Protein AF-M6JK52-F1 (afdb_monomer_lite)

pLDDT: mean 89.67, std 11.42, range [42.53, 98.56]

Organism: NCBI:txid1049976

Sequence (278 aa):
MYGKTKELIYGPEAKPRSAYSDDRSAAQGTRIANETSAYLDYKEGKISKADYDKQMSAEKKAYYEATQGDRNKIPMGSGYTDISQDNLGKLTHLEGIKGVTGRIVEKDGNVYFRTKADGMGSKSIPMEPTKITEKPFTKIDPHDQSKFPGAVDLHAPYGSPLTVMNADGNKFTVRSISSMSEGGNSLRLEYNLNGKTQKVDLRHTQNQFPSYVIDQLKAGKTPTFDTGTVVGWTGVTGQHGIGNDGKVKYDPTDHTHAQFQNSNATQWKDWGLKGMGF

Structure (mmCIF, N/CA/C/O backbone):
data_AF-M6JK52-F1
#
_entry.id   AF-M6JK52-F1
#
loop_
_atom_site.group_PDB
_atom_site.id
_atom_site.type_symbol
_atom_site.label_atom_id
_atom_site.label_alt_id
_atom_site.label_comp_id
_atom_site.label_asym_id
_atom_site.label_entity_id
_atom_site.label_seq_id
_atom_site.pdbx_PDB_ins_code
_atom_site.Cartn_x
_atom_site.Cartn_y
_atom_site.Cartn_z
_atom_site.occupancy
_atom_site.B_iso_or_equiv
_atom_site.auth_seq_id
_atom_site.auth_comp_id
_atom_site.auth_asym_id
_atom_site.auth_atom_id
_atom_site.pdbx_PDB_model_num
ATOM 1 N N . MET A 1 1 ? 16.646 20.811 -32.219 1.00 42.53 1 MET A N 1
ATOM 2 C CA . MET A 1 1 ? 18.088 20.519 -32.407 1.00 42.53 1 MET A CA 1
ATOM 3 C C . MET A 1 1 ? 18.679 19.593 -31.338 1.00 42.53 1 MET A C 1
ATOM 5 O O . MET A 1 1 ? 19.574 18.850 -31.693 1.00 42.53 1 MET A O 1
ATOM 9 N N . TYR A 1 2 ? 18.162 19.540 -30.099 1.00 43.75 2 TYR A N 1
ATOM 10 C CA . TYR A 1 2 ? 18.689 18.677 -29.018 1.00 43.75 2 TYR A CA 1
ATOM 11 C C . TYR A 1 2 ? 18.558 17.146 -29.216 1.00 43.75 2 TYR A C 1
ATOM 13 O O . TYR A 1 2 ? 19.356 16.399 -28.660 1.00 43.75 2 TYR A O 1
ATOM 21 N N . GLY A 1 3 ? 17.577 16.659 -29.990 1.00 48.53 3 GLY A N 1
ATOM 22 C CA . GLY A 1 3 ? 17.384 15.213 -30.216 1.00 48.53 3 GLY A CA 1
ATOM 23 C C . GLY A 1 3 ? 18.408 14.590 -31.174 1.00 48.53 3 GLY A C 1
ATOM 24 O O . GLY A 1 3 ? 18.975 13.544 -30.877 1.00 48.53 3 GLY A O 1
ATOM 25 N N . LYS A 1 4 ? 18.722 15.283 -32.278 1.00 47.34 4 LYS A N 1
ATOM 26 C CA . LYS A 1 4 ? 19.650 14.787 -33.311 1.00 47.34 4 LYS A CA 1
ATOM 27 C C . LYS A 1 4 ? 21.094 14.670 -32.806 1.00 47.34 4 LYS A C 1
ATOM 29 O O . LYS A 1 4 ? 21.794 13.738 -33.178 1.00 47.34 4 LYS A O 1
ATOM 34 N N . THR A 1 5 ? 21.542 15.576 -31.934 1.00 49.31 5 THR A N 1
ATOM 35 C CA . THR A 1 5 ? 22.893 15.533 -31.344 1.00 49.31 5 THR A CA 1
ATOM 36 C C . THR A 1 5 ? 23.066 14.421 -30.306 1.00 49.31 5 THR A C 1
ATOM 38 O O . THR A 1 5 ? 24.174 13.922 -30.156 1.00 49.31 5 THR A O 1
ATOM 41 N N . LYS A 1 6 ? 22.000 13.985 -29.616 1.00 51.88 6 LYS A N 1
ATOM 42 C CA . LYS A 1 6 ? 22.056 12.829 -28.700 1.0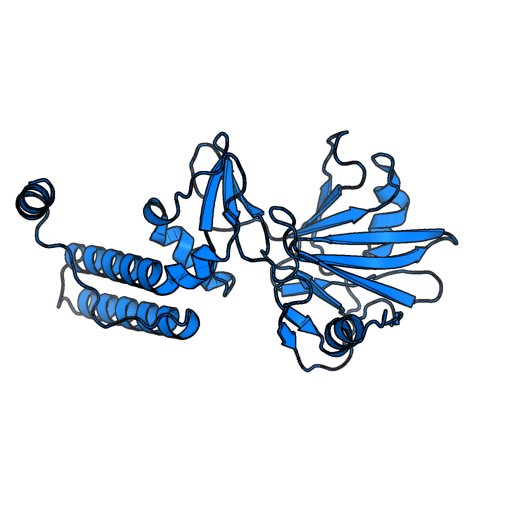0 51.88 6 LYS A CA 1
ATOM 43 C C . LYS A 1 6 ? 22.170 11.503 -29.456 1.00 51.88 6 LYS A C 1
ATOM 45 O O . LYS A 1 6 ? 22.992 10.674 -29.076 1.00 51.88 6 LYS A O 1
ATOM 50 N N . GLU A 1 7 ? 21.408 11.329 -30.537 1.00 52.25 7 GLU A N 1
ATOM 51 C CA . GLU A 1 7 ? 21.472 10.120 -31.378 1.00 52.25 7 GLU A CA 1
ATOM 52 C C . GLU A 1 7 ? 22.843 9.938 -32.043 1.00 52.25 7 GLU A C 1
ATOM 54 O O . GLU A 1 7 ? 23.334 8.817 -32.147 1.00 52.25 7 GLU A O 1
ATOM 59 N N . LEU A 1 8 ? 23.497 11.040 -32.423 1.00 49.69 8 LEU A N 1
ATOM 60 C CA . LEU A 1 8 ? 24.850 11.040 -32.991 1.00 49.69 8 LEU A CA 1
ATOM 61 C C . LEU A 1 8 ? 25.943 10.600 -32.000 1.00 49.69 8 LEU A C 1
ATOM 63 O O . LEU A 1 8 ? 26.979 10.110 -32.435 1.00 49.69 8 LEU A O 1
ATOM 67 N N . ILE A 1 9 ? 25.729 10.771 -30.689 1.00 53.94 9 ILE A N 1
ATOM 68 C CA . ILE A 1 9 ? 26.736 10.489 -29.648 1.00 53.94 9 ILE A CA 1
ATOM 69 C C . ILE A 1 9 ? 26.461 9.152 -28.935 1.00 53.94 9 ILE A C 1
ATOM 71 O O . ILE A 1 9 ? 27.400 8.458 -28.556 1.00 53.94 9 ILE A O 1
ATOM 75 N N . TYR A 1 10 ? 25.192 8.761 -28.769 1.00 57.12 10 TYR A N 1
ATOM 76 C CA . TYR A 1 10 ? 24.790 7.595 -27.962 1.00 57.12 10 TYR A CA 1
ATOM 77 C C . TYR A 1 10 ? 24.092 6.476 -28.768 1.00 57.12 10 TYR A C 1
ATOM 79 O O . TYR A 1 10 ? 23.773 5.409 -28.220 1.00 57.12 10 TYR A O 1
ATOM 87 N N . GLY A 1 11 ? 23.898 6.687 -30.074 1.00 61.69 11 GLY A N 1
ATOM 88 C CA . GLY A 1 11 ? 23.105 5.825 -30.951 1.00 61.69 11 GLY A CA 1
ATOM 89 C C . GLY A 1 11 ? 21.593 6.055 -30.799 1.00 61.69 11 GLY A C 1
ATOM 90 O O . GLY A 1 11 ? 21.170 6.834 -29.939 1.00 61.69 11 GLY A O 1
ATOM 91 N N . PRO A 1 12 ? 20.763 5.391 -31.623 1.00 69.69 12 PRO A N 1
ATOM 92 C CA . PRO A 1 12 ? 19.309 5.503 -31.532 1.00 69.69 12 PRO A CA 1
ATOM 93 C C . PRO A 1 12 ? 18.798 4.996 -30.175 1.00 69.69 12 PRO A C 1
ATOM 95 O O . PRO A 1 12 ? 19.309 4.014 -29.628 1.00 69.69 12 PRO A O 1
ATOM 98 N N . GLU A 1 13 ? 17.780 5.670 -29.634 1.00 76.06 13 GLU A N 1
ATOM 99 C CA . GLU A 1 13 ? 17.085 5.222 -28.424 1.00 76.06 13 GLU A CA 1
ATOM 100 C C . GLU A 1 13 ? 16.362 3.898 -28.724 1.00 76.06 13 GLU A C 1
ATOM 102 O O . GLU A 1 13 ? 15.663 3.773 -29.735 1.00 76.06 13 GLU A O 1
ATOM 107 N N . ALA A 1 14 ? 16.555 2.887 -27.871 1.00 84.56 14 ALA A N 1
ATOM 108 C CA . ALA A 1 14 ? 15.853 1.618 -28.024 1.00 84.56 14 ALA A CA 1
ATOM 109 C C . ALA A 1 14 ? 14.341 1.840 -27.867 1.00 84.56 14 ALA A C 1
ATOM 111 O O . ALA A 1 14 ? 13.896 2.589 -26.997 1.00 84.56 14 ALA A O 1
ATOM 112 N N . LYS A 1 15 ? 13.549 1.183 -28.714 1.00 90.00 15 LYS A N 1
ATOM 113 C CA . LYS A 1 15 ? 12.085 1.187 -28.619 1.00 90.00 15 LYS A CA 1
ATOM 114 C C . LYS A 1 15 ? 11.613 -0.007 -27.784 1.00 90.00 15 LYS A C 1
ATOM 116 O O . LYS A 1 15 ? 12.298 -1.034 -27.778 1.00 90.00 15 LYS A O 1
ATOM 121 N N . PRO A 1 16 ? 10.455 0.088 -27.106 1.00 91.19 16 PRO A N 1
ATOM 122 C CA . PRO A 1 16 ? 9.865 -1.075 -26.458 1.00 91.19 16 PRO A CA 1
ATOM 123 C C . PRO A 1 16 ? 9.566 -2.174 -27.487 1.00 91.19 16 PRO A C 1
ATOM 125 O O . PRO A 1 16 ? 9.207 -1.881 -28.631 1.00 91.19 16 PRO A O 1
ATOM 128 N N . ARG A 1 17 ? 9.699 -3.440 -27.080 1.00 91.38 17 ARG A N 1
ATOM 129 C CA . ARG A 1 17 ? 9.452 -4.611 -27.943 1.00 91.38 17 ARG A CA 1
ATOM 130 C C . ARG A 1 17 ? 7.985 -4.758 -28.348 1.00 91.38 17 ARG A C 1
ATOM 132 O O . ARG A 1 17 ? 7.695 -5.393 -29.358 1.00 91.38 17 ARG A O 1
ATOM 139 N N . SER A 1 18 ? 7.068 -4.170 -27.585 1.00 92.19 18 SER A N 1
ATOM 140 C CA . SER A 1 18 ? 5.629 -4.212 -27.842 1.00 92.19 18 SER A CA 1
ATOM 141 C C . SER A 1 18 ? 4.927 -2.940 -27.365 1.00 92.19 18 SER A C 1
ATOM 143 O O . SER A 1 18 ? 5.482 -2.142 -26.609 1.00 92.19 18 SER A O 1
ATOM 145 N N . ALA A 1 19 ? 3.673 -2.769 -27.784 1.00 92.25 19 ALA A N 1
ATOM 146 C CA . ALA A 1 19 ? 2.795 -1.752 -27.217 1.00 92.25 19 ALA A CA 1
ATOM 147 C C . ALA A 1 19 ? 2.432 -2.085 -25.760 1.00 92.25 19 ALA A C 1
ATOM 149 O O . ALA A 1 19 ? 2.396 -3.254 -25.365 1.00 92.25 19 ALA A O 1
ATOM 150 N N . TYR A 1 20 ? 2.137 -1.045 -24.983 1.00 94.88 20 TYR A N 1
ATOM 151 C CA . TYR A 1 20 ? 1.714 -1.141 -23.590 1.00 94.88 20 TYR A CA 1
ATOM 152 C C . TYR A 1 20 ? 0.251 -0.719 -23.453 1.00 94.88 20 TYR A C 1
ATOM 154 O O . TYR A 1 20 ? -0.178 0.246 -24.084 1.00 94.88 20 TYR A O 1
ATOM 162 N N . SER A 1 21 ? -0.500 -1.447 -22.626 1.00 92.50 21 SER A N 1
ATOM 163 C CA . SER A 1 21 ? -1.839 -1.044 -22.189 1.00 92.50 21 SER A CA 1
ATOM 164 C C . SER A 1 21 ? -1.739 0.052 -21.126 1.00 92.50 21 SER A C 1
ATOM 166 O O . SER A 1 21 ? -0.730 0.161 -20.433 1.00 92.50 21 SER A O 1
ATOM 168 N N . ASP A 1 22 ? -2.789 0.853 -20.996 1.00 87.00 22 ASP A N 1
ATOM 169 C CA . ASP A 1 22 ? -2.995 1.792 -19.896 1.00 87.00 22 ASP A CA 1
ATOM 170 C C . ASP A 1 22 ? -3.462 1.110 -18.593 1.00 87.00 22 ASP A C 1
ATOM 172 O O . ASP A 1 22 ? -3.343 1.702 -17.520 1.00 87.00 22 ASP A O 1
ATOM 176 N N . ASP A 1 23 ? -3.924 -0.146 -18.648 1.00 90.62 23 ASP A N 1
ATOM 177 C CA . ASP A 1 23 ? -4.143 -0.975 -17.461 1.00 90.62 23 ASP A CA 1
ATOM 178 C C . ASP A 1 23 ? -2.803 -1.389 -16.844 1.00 90.62 23 ASP A C 1
ATOM 180 O O . ASP A 1 23 ? -1.961 -2.024 -17.489 1.00 90.62 23 ASP A O 1
ATOM 184 N N . ARG A 1 24 ? -2.596 -1.066 -15.562 1.00 89.44 24 ARG A N 1
ATOM 185 C CA . ARG A 1 24 ? -1.303 -1.298 -14.908 1.00 89.44 24 ARG A CA 1
ATOM 186 C C . ARG A 1 24 ? -0.926 -2.774 -14.828 1.00 89.44 24 ARG A C 1
ATOM 188 O O . ARG A 1 24 ? 0.252 -3.092 -14.985 1.00 89.44 24 ARG A O 1
ATOM 195 N N . SER A 1 25 ? -1.874 -3.667 -14.552 1.00 89.88 25 SER A N 1
ATOM 196 C CA . SER A 1 25 ? -1.583 -5.098 -14.426 1.00 89.88 25 SER A CA 1
ATOM 197 C C . SER A 1 25 ? -1.160 -5.687 -15.771 1.00 89.88 25 SER A C 1
ATOM 199 O O . SER A 1 25 ? -0.148 -6.389 -15.836 1.00 89.88 25 SER A O 1
ATOM 201 N N . ALA A 1 26 ? -1.862 -5.338 -16.850 1.00 93.06 26 ALA A N 1
ATOM 202 C CA . ALA A 1 26 ? -1.489 -5.713 -18.208 1.00 93.06 26 ALA A CA 1
ATOM 203 C C . ALA A 1 26 ? -0.135 -5.107 -18.613 1.00 93.06 26 ALA A C 1
ATOM 205 O O . ALA A 1 26 ? 0.752 -5.829 -19.065 1.00 93.06 26 ALA A O 1
ATOM 206 N N . ALA A 1 27 ? 0.070 -3.807 -18.379 1.00 93.44 27 ALA A N 1
ATOM 207 C CA . ALA A 1 27 ? 1.327 -3.114 -18.663 1.00 93.44 27 ALA A CA 1
ATOM 208 C C . ALA A 1 27 ? 2.521 -3.738 -17.924 1.00 93.44 27 ALA A C 1
ATOM 210 O O . ALA A 1 27 ? 3.603 -3.894 -18.493 1.00 93.44 27 ALA A O 1
ATOM 211 N N . GLN A 1 28 ? 2.333 -4.116 -16.658 1.00 93.25 28 GLN A N 1
ATOM 212 C CA . GLN A 1 28 ? 3.352 -4.785 -15.854 1.00 93.25 28 GLN A CA 1
ATOM 213 C C . GLN A 1 28 ? 3.679 -6.176 -16.412 1.00 93.25 28 GLN A C 1
ATOM 215 O O . GLN A 1 28 ? 4.857 -6.524 -16.505 1.00 93.25 28 GLN A O 1
ATOM 220 N N . GLY A 1 29 ? 2.662 -6.947 -16.810 1.00 93.62 29 GLY A N 1
ATOM 221 C CA . GLY A 1 29 ? 2.846 -8.241 -17.469 1.00 93.62 29 GLY A CA 1
ATOM 222 C C . GLY A 1 29 ? 3.657 -8.117 -18.760 1.00 93.62 29 GLY A C 1
ATOM 223 O O . GLY A 1 29 ? 4.649 -8.827 -18.932 1.00 93.62 29 GLY A O 1
ATOM 224 N N . THR A 1 30 ? 3.304 -7.152 -19.613 1.00 96.12 30 THR A N 1
ATOM 225 C CA . THR A 1 30 ? 4.046 -6.831 -20.841 1.00 96.12 30 THR A CA 1
ATOM 226 C C . THR A 1 30 ? 5.502 -6.475 -20.550 1.00 96.12 30 THR A C 1
ATOM 228 O O . THR A 1 30 ? 6.401 -7.030 -21.183 1.00 96.12 30 THR A O 1
ATOM 231 N N . ARG A 1 31 ? 5.758 -5.612 -19.554 1.00 96.00 31 ARG A N 1
ATOM 232 C CA . ARG A 1 31 ? 7.124 -5.242 -19.157 1.00 96.00 31 ARG A CA 1
ATOM 233 C C . ARG A 1 31 ? 7.948 -6.470 -18.805 1.00 96.00 31 ARG A C 1
ATOM 235 O O . ARG A 1 31 ? 9.021 -6.667 -19.360 1.00 96.00 31 ARG A O 1
ATOM 242 N N . ILE A 1 32 ? 7.434 -7.302 -17.902 1.00 94.62 32 ILE A N 1
ATOM 243 C CA . ILE A 1 32 ? 8.146 -8.486 -17.411 1.00 94.62 32 ILE A CA 1
ATOM 244 C C . ILE A 1 32 ? 8.430 -9.460 -18.561 1.00 94.62 32 ILE A C 1
ATOM 246 O O . ILE A 1 32 ? 9.540 -9.985 -18.649 1.00 94.62 32 ILE A O 1
ATOM 250 N N . ALA A 1 33 ? 7.472 -9.671 -19.468 1.00 96.38 33 ALA A N 1
ATOM 251 C CA . ALA A 1 33 ? 7.664 -10.524 -20.639 1.00 96.38 33 ALA A CA 1
ATOM 252 C C . ALA A 1 33 ? 8.763 -9.985 -21.573 1.00 96.38 33 ALA A C 1
ATOM 254 O O . ALA A 1 33 ? 9.641 -10.742 -22.001 1.00 96.38 33 ALA A O 1
ATOM 255 N N . ASN A 1 34 ? 8.765 -8.677 -21.844 1.00 96.94 34 ASN A N 1
ATOM 256 C CA . ASN A 1 34 ? 9.762 -8.041 -22.705 1.00 96.94 34 ASN A CA 1
ATOM 257 C C . ASN A 1 34 ? 11.160 -8.035 -22.073 1.00 96.94 34 ASN A C 1
ATOM 259 O O . ASN A 1 34 ? 12.132 -8.380 -22.746 1.00 96.94 34 ASN A O 1
ATOM 263 N N . GLU A 1 35 ? 11.263 -7.700 -20.783 1.00 95.38 35 GLU A N 1
ATOM 264 C CA . GLU A 1 35 ? 12.512 -7.732 -20.010 1.00 95.38 35 GLU A CA 1
ATOM 265 C C . GLU A 1 35 ? 13.090 -9.158 -19.954 1.00 95.38 35 GLU A C 1
ATOM 267 O O . GLU A 1 35 ? 14.284 -9.360 -20.181 1.00 95.38 35 GLU A O 1
ATOM 272 N N . THR A 1 36 ? 12.236 -10.166 -19.740 1.00 96.44 36 THR A N 1
ATOM 273 C CA . THR A 1 36 ? 12.632 -11.585 -19.744 1.00 96.44 36 THR A CA 1
ATOM 274 C C . THR A 1 36 ? 13.132 -12.020 -21.118 1.00 96.44 36 THR A C 1
ATOM 276 O O . THR A 1 36 ? 14.180 -12.651 -21.228 1.00 96.44 36 THR A O 1
ATOM 279 N N . SER A 1 37 ? 12.427 -11.641 -22.184 1.00 96.81 37 SER A N 1
ATOM 280 C CA . SER A 1 37 ? 12.831 -11.970 -23.554 1.00 96.81 37 SER A CA 1
ATOM 281 C C . SER A 1 37 ? 14.168 -11.321 -23.921 1.00 96.81 37 SER A C 1
ATOM 283 O O . SER A 1 37 ? 15.032 -11.966 -24.508 1.00 96.81 37 SER A O 1
ATOM 285 N N . ALA A 1 38 ? 14.380 -10.062 -23.524 1.00 96.44 38 ALA A N 1
ATOM 286 C CA . ALA A 1 38 ? 15.652 -9.375 -23.725 1.00 96.44 38 ALA A CA 1
ATOM 287 C C . ALA A 1 38 ? 16.795 -10.043 -22.951 1.00 96.44 38 ALA A C 1
ATOM 289 O O . ALA A 1 38 ? 17.907 -10.156 -23.465 1.00 96.44 38 ALA A O 1
ATOM 290 N N . TYR A 1 39 ? 16.525 -10.514 -21.732 1.00 97.06 39 TYR A N 1
ATOM 291 C CA . TYR A 1 39 ? 17.502 -11.260 -20.947 1.00 97.06 39 TYR A CA 1
ATOM 292 C C . TYR A 1 39 ? 17.902 -12.573 -21.626 1.00 97.06 39 TYR A C 1
ATOM 294 O O . TYR A 1 39 ? 19.092 -12.880 -21.689 1.00 97.06 39 TYR A O 1
ATOM 302 N N . LEU A 1 40 ? 16.934 -13.325 -22.162 1.00 97.69 40 LEU A N 1
ATOM 303 C CA . LEU A 1 40 ? 17.204 -14.558 -22.906 1.00 97.69 40 LEU A CA 1
ATOM 304 C C . LEU A 1 40 ? 18.049 -14.282 -24.154 1.00 97.69 40 LEU A C 1
ATOM 306 O O . LEU A 1 40 ? 19.072 -14.933 -24.343 1.00 97.69 40 LEU A O 1
ATOM 310 N N . ASP A 1 41 ? 17.707 -13.256 -24.938 1.00 97.31 41 ASP A N 1
ATOM 311 C CA . ASP A 1 41 ? 18.495 -12.880 -26.117 1.00 97.31 41 ASP A CA 1
ATOM 312 C C . ASP A 1 41 ? 19.936 -12.489 -25.755 1.00 97.31 41 ASP A C 1
ATOM 314 O O . ASP A 1 41 ? 20.878 -12.842 -26.466 1.00 97.31 41 ASP A O 1
ATOM 318 N N . TYR A 1 42 ? 20.133 -11.791 -24.633 1.00 97.25 42 TYR A N 1
ATOM 319 C CA . TYR A 1 42 ? 21.470 -11.480 -24.128 1.00 97.25 42 TYR A CA 1
ATOM 320 C C . TYR A 1 42 ? 22.230 -12.745 -23.715 1.00 97.25 42 TYR A C 1
ATOM 322 O O . TYR A 1 42 ? 23.403 -12.905 -24.054 1.00 97.25 42 TYR A O 1
ATOM 330 N N . LYS A 1 43 ? 21.572 -13.663 -22.999 1.00 97.75 43 LYS A N 1
ATOM 331 C CA . LYS A 1 43 ? 22.178 -14.925 -22.553 1.00 97.75 43 LYS A CA 1
ATOM 332 C C . LYS A 1 43 ? 22.557 -15.849 -23.701 1.00 97.75 43 LYS A C 1
ATOM 334 O O . LYS A 1 43 ? 23.572 -16.530 -23.605 1.00 97.75 43 LYS A O 1
ATOM 339 N N . GLU A 1 44 ? 21.784 -15.832 -24.776 1.00 97.50 44 GLU A N 1
ATOM 340 C CA . GLU A 1 44 ? 22.047 -16.590 -25.999 1.00 97.50 44 GLU A CA 1
ATOM 341 C C . GLU A 1 44 ? 23.041 -15.883 -26.938 1.00 97.50 44 GLU A C 1
ATOM 343 O O . GLU A 1 44 ? 23.348 -16.397 -28.010 1.00 97.50 44 GLU A O 1
ATOM 348 N N . GLY A 1 45 ? 23.555 -14.708 -26.555 1.00 96.56 45 GLY A N 1
ATOM 349 C CA . GLY A 1 45 ? 24.526 -13.947 -27.344 1.00 96.56 45 GLY A CA 1
ATOM 350 C C . GLY A 1 45 ? 23.940 -13.262 -28.583 1.00 96.56 45 GLY A C 1
ATOM 351 O O . GLY A 1 45 ? 24.698 -12.787 -29.425 1.00 96.56 45 GLY A O 1
ATOM 352 N N . LYS A 1 46 ? 22.608 -13.186 -28.704 1.00 97.25 46 LYS A N 1
ATOM 353 C CA . LYS A 1 46 ? 21.913 -12.519 -29.819 1.00 97.25 46 LYS A CA 1
ATOM 354 C C . LYS A 1 46 ? 22.016 -10.997 -29.750 1.00 97.25 46 LYS A C 1
ATOM 356 O O . LYS A 1 46 ? 21.954 -10.334 -30.781 1.00 97.25 46 LYS A O 1
ATOM 361 N N . ILE A 1 47 ? 22.148 -10.446 -28.543 1.00 95.19 47 ILE A N 1
ATOM 362 C CA . ILE A 1 47 ? 22.351 -9.012 -28.305 1.00 95.19 47 ILE A CA 1
ATOM 363 C C . ILE A 1 47 ? 23.513 -8.784 -27.340 1.00 95.19 47 ILE A C 1
ATOM 365 O O . ILE A 1 47 ? 23.818 -9.630 -26.495 1.00 95.19 47 ILE A O 1
ATOM 369 N N . SER A 1 48 ? 24.151 -7.617 -27.437 1.00 95.75 48 SER A N 1
ATOM 370 C CA . SER A 1 48 ? 25.203 -7.237 -26.496 1.00 95.75 48 SER A CA 1
ATOM 371 C C . SER A 1 48 ? 24.625 -6.886 -25.118 1.00 95.75 48 SER A C 1
ATOM 373 O O . SER A 1 48 ? 23.437 -6.594 -24.964 1.00 95.75 48 SER A O 1
ATOM 375 N N . LYS A 1 49 ? 25.486 -6.841 -24.093 1.00 94.62 49 LYS A N 1
ATOM 376 C CA . LYS A 1 49 ? 25.098 -6.345 -22.763 1.00 94.62 49 LYS A CA 1
ATOM 377 C C . LYS A 1 49 ? 24.593 -4.895 -22.818 1.00 94.62 49 LYS A C 1
ATOM 379 O O . LYS A 1 49 ? 23.622 -4.563 -22.146 1.00 94.62 49 LYS A O 1
ATOM 384 N N . ALA A 1 50 ? 25.224 -4.056 -23.639 1.00 93.81 50 ALA A N 1
ATOM 385 C CA . ALA A 1 50 ? 24.826 -2.662 -23.806 1.00 93.81 50 ALA A CA 1
ATOM 386 C C . ALA A 1 50 ? 23.429 -2.543 -24.436 1.00 93.81 50 ALA A C 1
ATOM 388 O O . ALA A 1 50 ? 22.621 -1.732 -23.988 1.00 93.81 50 ALA A O 1
ATOM 389 N N . ASP A 1 51 ? 23.122 -3.379 -25.429 1.00 94.06 51 ASP A N 1
ATOM 390 C CA . ASP A 1 51 ? 21.803 -3.399 -26.071 1.00 94.06 51 ASP A CA 1
ATOM 391 C C . ASP A 1 51 ? 20.725 -3.926 -25.126 1.00 94.06 51 ASP A C 1
ATOM 393 O O . ASP A 1 51 ? 19.629 -3.370 -25.070 1.00 94.06 51 ASP A O 1
ATOM 397 N N . TYR A 1 52 ? 21.048 -4.938 -24.318 1.00 95.31 52 TYR A N 1
ATOM 398 C CA . TYR A 1 52 ? 20.171 -5.395 -23.244 1.00 95.31 52 TYR A CA 1
ATOM 399 C C . TYR A 1 52 ? 19.850 -4.267 -22.254 1.00 95.31 52 TYR A C 1
ATOM 401 O O . TYR A 1 52 ? 18.682 -4.019 -21.968 1.00 95.31 52 TYR A O 1
ATOM 409 N N . ASP A 1 53 ? 20.854 -3.531 -21.770 1.00 93.88 53 ASP A N 1
ATOM 410 C CA . ASP A 1 53 ? 20.640 -2.440 -20.808 1.00 93.88 53 ASP A CA 1
ATOM 411 C C . ASP A 1 53 ? 19.827 -1.277 -21.409 1.00 93.88 53 ASP A C 1
ATOM 413 O O . ASP A 1 53 ? 18.966 -0.694 -20.733 1.00 93.88 53 ASP A O 1
ATOM 417 N N . LYS A 1 54 ? 20.030 -0.980 -22.700 1.00 94.06 54 LYS A N 1
ATOM 418 C CA . LYS A 1 54 ? 19.181 -0.048 -23.459 1.00 94.06 54 LYS A CA 1
ATOM 419 C C . LYS A 1 54 ? 17.740 -0.551 -23.545 1.00 94.06 54 LYS A C 1
ATOM 421 O O . LYS A 1 54 ? 16.822 0.229 -23.288 1.00 94.06 54 LYS A O 1
ATOM 426 N N . GLN A 1 55 ? 17.534 -1.838 -23.834 1.00 95.38 55 GLN A N 1
ATOM 427 C CA . GLN A 1 55 ? 16.198 -2.431 -23.904 1.00 95.38 55 GLN A CA 1
ATOM 428 C C . GLN A 1 55 ? 15.481 -2.354 -22.555 1.00 95.38 55 GLN A C 1
ATOM 430 O O . GLN A 1 55 ? 14.359 -1.866 -22.490 1.00 95.38 55 GLN A O 1
ATOM 435 N N . MET A 1 56 ? 16.146 -2.742 -21.463 1.00 94.44 56 MET A N 1
ATOM 436 C CA . MET A 1 56 ? 15.589 -2.653 -20.108 1.00 94.44 56 MET A CA 1
ATOM 437 C C . MET A 1 56 ? 15.146 -1.227 -19.757 1.00 94.44 56 MET A C 1
ATOM 439 O O . MET A 1 56 ? 14.114 -1.024 -19.119 1.00 94.44 56 MET A O 1
ATOM 443 N N . SER A 1 57 ? 15.925 -0.226 -20.171 1.00 93.19 57 SER A N 1
ATOM 444 C CA . SER A 1 57 ? 15.595 1.183 -19.938 1.00 93.19 57 SER A CA 1
ATOM 445 C C . SER A 1 57 ? 14.372 1.621 -20.751 1.00 93.19 57 SER A C 1
ATOM 447 O O . SER A 1 57 ? 13.490 2.294 -20.214 1.00 93.19 57 SER A O 1
ATOM 449 N N . ALA A 1 58 ? 14.284 1.191 -22.013 1.00 95.06 58 ALA A N 1
ATOM 450 C CA . ALA A 1 58 ? 13.147 1.467 -22.886 1.00 95.06 58 ALA A CA 1
ATOM 451 C C . ALA A 1 58 ? 11.841 0.845 -22.366 1.00 95.06 58 ALA A C 1
ATOM 453 O O . ALA A 1 58 ? 10.821 1.530 -22.321 1.00 95.06 58 ALA A O 1
ATOM 454 N N . GLU A 1 59 ? 11.871 -0.412 -21.907 1.00 96.38 59 GLU A N 1
ATOM 455 C CA . GLU A 1 59 ? 10.682 -1.085 -21.358 1.00 96.38 59 GLU A CA 1
ATOM 456 C C . GLU A 1 59 ? 10.162 -0.390 -20.093 1.00 96.38 59 GLU A C 1
ATOM 458 O O . GLU A 1 59 ? 8.964 -0.147 -19.951 1.00 96.38 59 GLU A O 1
ATOM 463 N N . LYS A 1 60 ? 11.059 0.004 -19.181 1.00 95.38 60 LYS A N 1
ATOM 464 C CA . LYS A 1 60 ? 10.672 0.721 -17.954 1.00 95.38 60 LYS A CA 1
ATOM 465 C C . LYS A 1 60 ? 10.078 2.092 -18.250 1.00 95.38 60 LYS A C 1
ATOM 467 O O . LYS A 1 60 ? 9.105 2.478 -17.603 1.00 95.38 60 LYS A O 1
ATOM 472 N N . LYS A 1 61 ? 10.651 2.816 -19.215 1.00 95.56 61 LYS A N 1
ATOM 473 C CA . LYS A 1 61 ? 10.138 4.114 -19.665 1.00 95.56 61 LYS A CA 1
ATOM 474 C C . LYS A 1 61 ? 8.753 3.967 -20.296 1.00 95.56 61 LYS A C 1
ATOM 476 O O . LYS A 1 61 ? 7.837 4.663 -19.872 1.00 95.56 61 LYS A O 1
ATOM 481 N N . ALA A 1 62 ? 8.573 3.011 -21.206 1.00 95.56 62 ALA A N 1
ATOM 482 C CA . ALA A 1 62 ? 7.285 2.749 -21.847 1.00 95.56 62 ALA A CA 1
ATOM 483 C C . ALA A 1 62 ? 6.200 2.348 -20.832 1.00 95.56 62 ALA A C 1
ATOM 485 O O . ALA A 1 62 ? 5.097 2.888 -20.859 1.00 95.56 62 ALA A O 1
ATOM 486 N N . TYR A 1 63 ? 6.527 1.473 -19.875 1.00 96.06 63 TYR A N 1
ATOM 487 C CA . TYR A 1 63 ? 5.633 1.135 -18.765 1.00 96.06 63 TYR A CA 1
ATOM 488 C C . TYR A 1 63 ? 5.259 2.369 -17.923 1.00 96.06 63 TYR A C 1
ATOM 490 O O . TYR A 1 63 ? 4.089 2.561 -17.581 1.00 96.06 63 TYR A O 1
ATOM 498 N N . TYR A 1 64 ? 6.232 3.222 -17.584 1.00 95.12 64 TYR A N 1
ATOM 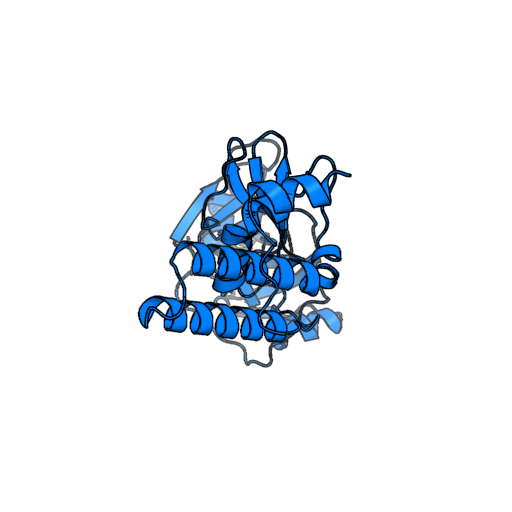499 C CA . TYR A 1 64 ? 5.989 4.451 -16.825 1.00 95.12 64 TYR A CA 1
ATOM 500 C C . TYR A 1 64 ? 5.075 5.422 -17.571 1.00 95.12 64 TYR A C 1
ATOM 502 O O . TYR A 1 64 ? 4.164 5.974 -16.957 1.00 95.12 64 TYR A O 1
ATOM 510 N N . GLU A 1 65 ? 5.297 5.610 -18.871 1.00 94.75 65 GLU A N 1
ATOM 511 C CA . GLU A 1 65 ? 4.487 6.466 -19.741 1.00 94.75 65 GLU A CA 1
ATOM 512 C C . GLU A 1 65 ? 3.054 5.930 -19.881 1.00 94.75 65 GLU A C 1
ATOM 514 O O . GLU A 1 65 ? 2.095 6.677 -19.687 1.00 94.75 65 GLU A O 1
ATOM 519 N N . ALA A 1 66 ? 2.891 4.625 -20.111 1.00 94.25 66 ALA A N 1
ATOM 520 C CA . ALA A 1 66 ? 1.579 3.990 -20.244 1.00 94.25 66 ALA A CA 1
ATOM 521 C C . ALA A 1 66 ? 0.735 4.083 -18.959 1.00 94.25 66 ALA A C 1
ATOM 523 O O . ALA A 1 66 ? -0.481 4.244 -19.010 1.00 94.25 66 ALA A O 1
ATOM 524 N N . THR A 1 67 ? 1.382 4.058 -17.792 1.00 93.25 67 THR A N 1
ATOM 525 C CA . THR A 1 67 ? 0.715 4.104 -16.478 1.00 93.25 67 THR A CA 1
ATOM 526 C C . THR A 1 67 ? 0.549 5.522 -15.909 1.00 93.25 67 THR A C 1
ATOM 528 O O . THR A 1 67 ? 0.129 5.685 -14.758 1.00 93.25 67 THR A O 1
ATOM 531 N N . GLN A 1 68 ? 0.831 6.577 -16.689 1.00 92.06 68 GLN A N 1
ATOM 532 C CA . GLN A 1 68 ? 0.710 7.969 -16.223 1.00 92.06 68 GLN A CA 1
ATOM 533 C C . GLN A 1 68 ? -0.705 8.346 -15.782 1.00 92.06 68 GLN A C 1
ATOM 535 O O . GLN A 1 68 ? -0.866 9.100 -14.821 1.00 92.06 68 GLN A O 1
ATOM 540 N N . GLY A 1 69 ? -1.738 7.803 -16.433 1.00 90.81 69 GLY A N 1
ATOM 541 C CA . GLY A 1 69 ? -3.132 8.071 -16.068 1.00 90.81 69 GLY A CA 1
ATOM 542 C C . GLY A 1 69 ? -3.441 7.713 -14.611 1.00 90.81 69 GLY A C 1
ATOM 543 O O . GLY A 1 69 ? -4.071 8.492 -13.895 1.00 90.81 69 GLY A O 1
ATOM 544 N N . ASP A 1 70 ? -2.933 6.576 -14.132 1.00 90.44 70 ASP A N 1
ATOM 545 C CA . ASP A 1 70 ? -3.077 6.165 -12.734 1.00 90.44 70 ASP A CA 1
ATOM 546 C C . ASP A 1 70 ? -2.187 6.971 -11.793 1.00 90.44 70 ASP A C 1
ATOM 548 O O . ASP A 1 70 ? -2.615 7.339 -10.696 1.00 90.44 70 ASP A O 1
ATOM 552 N N . ARG A 1 71 ? -0.973 7.317 -12.229 1.00 92.38 71 ARG A N 1
ATOM 553 C CA . ARG A 1 71 ? -0.058 8.165 -11.450 1.00 92.38 71 ARG A CA 1
ATOM 554 C C . ARG A 1 71 ? -0.646 9.535 -11.196 1.00 92.38 71 ARG A C 1
ATOM 556 O O . ARG A 1 71 ? -0.479 10.076 -10.107 1.00 92.38 71 ARG A O 1
ATOM 563 N N . ASN A 1 72 ? -1.358 10.103 -12.162 1.00 90.56 72 ASN A N 1
ATOM 564 C CA . ASN A 1 72 ? -2.030 11.401 -12.054 1.00 90.56 72 ASN A CA 1
ATOM 565 C C . ASN A 1 72 ? -3.126 11.439 -10.987 1.00 90.56 72 ASN A C 1
ATOM 567 O O . ASN A 1 72 ? -3.477 12.517 -10.517 1.00 90.56 72 ASN A O 1
ATOM 571 N N . LYS A 1 73 ? -3.592 10.277 -10.520 1.00 91.00 73 LYS A N 1
ATOM 572 C CA . LYS A 1 73 ? -4.539 10.160 -9.403 1.00 91.00 73 LYS A CA 1
ATOM 573 C C . LYS A 1 73 ? -3.853 10.206 -8.028 1.00 91.00 73 LYS A C 1
ATOM 575 O O . LYS A 1 73 ? -4.545 10.207 -7.013 1.00 91.00 73 LYS A O 1
ATOM 580 N N . ILE A 1 74 ? -2.517 10.205 -7.971 1.00 93.75 74 ILE A N 1
ATOM 581 C CA . ILE A 1 74 ? -1.734 10.256 -6.729 1.00 93.75 74 ILE A CA 1
ATOM 582 C C . ILE A 1 74 ? -1.435 11.725 -6.394 1.00 93.75 74 ILE A C 1
ATOM 584 O O . ILE A 1 74 ? -0.761 12.393 -7.181 1.00 93.75 74 ILE A O 1
ATOM 588 N N . PRO A 1 75 ? -1.893 12.246 -5.242 1.00 87.12 75 PRO A N 1
ATOM 589 C CA . PRO A 1 75 ? -1.673 13.641 -4.884 1.00 87.12 75 PRO A CA 1
ATOM 590 C C . PRO A 1 75 ? -0.191 13.932 -4.585 1.00 87.12 75 PRO A C 1
ATOM 592 O O . PRO A 1 75 ? 0.442 13.286 -3.745 1.00 87.12 75 PRO A O 1
ATOM 595 N N . MET A 1 76 ? 0.353 14.962 -5.240 1.00 84.38 76 MET A N 1
ATOM 596 C CA . MET A 1 76 ? 1.724 15.445 -5.015 1.00 84.38 76 MET A CA 1
ATOM 597 C C . MET A 1 76 ? 1.859 16.281 -3.738 1.00 84.38 76 MET A C 1
ATOM 599 O O . MET A 1 76 ? 2.876 16.201 -3.061 1.00 84.38 76 MET A O 1
ATOM 603 N N . GLY A 1 77 ? 0.831 17.034 -3.344 1.00 81.06 77 GLY A N 1
ATOM 604 C CA . GLY A 1 77 ? 0.930 17.978 -2.224 1.00 81.06 77 GLY A CA 1
ATOM 605 C C . GLY A 1 77 ? 1.893 19.145 -2.499 1.00 81.06 77 GLY A C 1
ATOM 606 O O . GLY A 1 77 ? 2.583 19.185 -3.514 1.00 81.06 77 GLY A O 1
ATOM 607 N N . SER A 1 78 ? 1.922 20.127 -1.597 1.00 86.62 78 SER A N 1
ATOM 608 C CA . SER A 1 78 ? 2.746 21.331 -1.771 1.00 86.62 78 SER A CA 1
ATOM 609 C C . SER A 1 78 ? 4.215 21.097 -1.396 1.00 86.62 78 SER A C 1
ATOM 611 O O . SER A 1 78 ? 4.517 20.513 -0.347 1.00 86.62 78 SER A O 1
ATOM 613 N N . GLY A 1 79 ? 5.119 21.601 -2.240 1.00 90.31 79 GLY A N 1
ATOM 614 C CA . GLY A 1 79 ? 6.569 21.561 -2.027 1.00 90.31 79 GLY A CA 1
ATOM 615 C C . GLY A 1 79 ? 7.238 20.225 -2.355 1.00 90.31 79 GLY A C 1
ATOM 616 O O . GLY A 1 79 ? 8.375 20.025 -1.949 1.00 90.31 79 GLY A O 1
ATOM 617 N N . TYR A 1 80 ? 6.547 19.315 -3.048 1.00 92.75 80 TYR A N 1
ATOM 618 C CA . TYR A 1 80 ? 7.113 18.042 -3.499 1.00 92.75 80 TYR A CA 1
ATOM 619 C C . TYR A 1 80 ? 7.474 18.090 -4.985 1.00 92.75 80 TYR A C 1
ATOM 621 O O . TYR A 1 80 ? 6.679 18.550 -5.806 1.00 92.75 80 TYR A O 1
ATOM 629 N N . THR A 1 81 ? 8.632 17.532 -5.326 1.00 94.50 81 THR A N 1
ATOM 630 C CA . THR A 1 81 ? 9.098 17.337 -6.705 1.00 94.50 81 THR A CA 1
ATOM 631 C C . THR A 1 81 ? 8.936 15.873 -7.094 1.00 94.50 81 THR A C 1
ATOM 633 O O . THR A 1 81 ? 9.306 14.994 -6.322 1.00 94.50 81 THR A O 1
ATOM 636 N N . ASP A 1 82 ? 8.387 15.586 -8.275 1.00 93.81 82 ASP A N 1
ATOM 637 C CA . ASP A 1 82 ? 8.324 14.217 -8.799 1.00 93.81 82 ASP A CA 1
ATOM 638 C C . ASP A 1 82 ? 9.659 13.857 -9.463 1.00 93.81 82 ASP A C 1
ATOM 640 O O . ASP A 1 82 ? 10.039 14.464 -10.462 1.00 93.81 82 ASP A O 1
ATOM 644 N N . ILE A 1 83 ? 10.362 12.872 -8.905 1.00 94.50 83 ILE A N 1
ATOM 645 C CA . ILE A 1 83 ? 11.659 12.376 -9.395 1.00 94.50 83 ILE A CA 1
ATOM 646 C C . ILE A 1 83 ? 11.553 10.927 -9.902 1.00 94.50 83 ILE A C 1
ATOM 648 O O . ILE A 1 83 ? 12.550 10.207 -10.011 1.00 94.50 83 ILE A O 1
ATOM 652 N N . SER A 1 84 ? 10.331 10.467 -10.194 1.00 94.75 84 SER A N 1
ATOM 653 C CA . SER A 1 84 ? 10.043 9.093 -10.622 1.00 94.75 84 SER A CA 1
ATOM 654 C C . SER A 1 84 ? 10.768 8.715 -11.911 1.00 94.75 84 SER A C 1
ATOM 656 O O . SER A 1 84 ? 11.306 7.613 -12.013 1.00 94.75 84 SER A O 1
ATOM 658 N N . GLN A 1 85 ? 10.793 9.625 -12.888 1.00 93.12 85 GLN A N 1
ATOM 659 C CA . GLN A 1 85 ? 11.379 9.381 -14.207 1.00 93.12 85 GLN A CA 1
ATOM 660 C C . GLN A 1 85 ? 12.903 9.187 -14.149 1.00 93.12 85 GLN A C 1
ATOM 662 O O . GLN A 1 85 ? 13.448 8.383 -14.900 1.00 93.12 85 GLN A O 1
ATOM 667 N N . ASP A 1 86 ? 13.585 9.835 -13.208 1.00 92.81 86 ASP A N 1
ATOM 668 C CA . ASP A 1 86 ? 15.025 9.641 -12.997 1.00 92.81 86 ASP A CA 1
ATOM 669 C C . ASP A 1 86 ? 15.326 8.363 -12.193 1.00 92.81 86 ASP A C 1
ATOM 671 O O . ASP A 1 86 ? 16.467 7.912 -12.104 1.00 92.81 86 ASP A O 1
ATOM 675 N N . ASN A 1 87 ? 14.290 7.737 -11.623 1.00 93.75 87 ASN A N 1
ATOM 676 C CA . ASN A 1 87 ? 14.394 6.594 -10.719 1.00 93.75 87 ASN A CA 1
ATOM 677 C C . ASN A 1 87 ? 13.545 5.390 -11.165 1.00 93.75 87 ASN A C 1
ATOM 679 O O . ASN A 1 87 ? 13.150 4.568 -10.334 1.00 93.75 87 ASN A O 1
ATOM 683 N N . LEU A 1 88 ? 13.303 5.232 -12.472 1.00 94.31 88 LEU A N 1
ATOM 684 C CA . LEU A 1 88 ? 12.414 4.197 -13.026 1.00 94.31 88 LEU A CA 1
ATOM 685 C C . LEU A 1 88 ? 12.728 2.778 -12.546 1.00 94.31 88 LEU A C 1
ATOM 687 O O . LEU A 1 88 ? 11.814 2.010 -12.256 1.00 94.31 88 LEU A O 1
ATOM 691 N N . GLY A 1 89 ? 14.009 2.415 -12.434 1.00 91.50 89 GLY A N 1
ATOM 692 C CA . GLY A 1 89 ? 14.407 1.096 -11.935 1.00 91.50 89 GLY A CA 1
ATOM 693 C C . GLY A 1 89 ? 13.924 0.825 -10.508 1.00 91.50 89 GLY A C 1
ATOM 694 O O . GLY A 1 89 ? 13.446 -0.267 -10.221 1.00 91.50 89 GLY A O 1
ATOM 695 N N . LYS A 1 90 ? 13.987 1.831 -9.632 1.00 93.50 90 LYS A N 1
ATOM 696 C CA . LYS A 1 90 ? 13.532 1.718 -8.240 1.00 93.50 90 LYS A CA 1
ATOM 697 C C . LYS A 1 90 ? 12.020 1.827 -8.134 1.00 93.50 90 LYS A C 1
ATOM 699 O O . LYS A 1 90 ? 11.412 1.064 -7.395 1.00 93.50 90 LYS A O 1
ATOM 704 N N . LEU A 1 91 ? 11.408 2.718 -8.915 1.00 94.44 91 LEU A N 1
ATOM 705 C CA . LEU A 1 91 ? 9.954 2.823 -8.996 1.00 94.44 91 LEU A CA 1
ATOM 706 C C . LEU A 1 91 ? 9.345 1.476 -9.398 1.00 94.44 91 LEU A C 1
ATOM 708 O O . LEU A 1 91 ? 8.517 0.933 -8.681 1.00 94.44 91 LEU A O 1
ATOM 712 N N . THR A 1 92 ? 9.796 0.899 -10.511 1.00 92.88 92 THR A N 1
ATOM 713 C CA . THR A 1 92 ? 9.257 -0.370 -11.026 1.00 92.88 92 THR A CA 1
ATOM 714 C C . THR A 1 92 ? 9.492 -1.558 -10.093 1.00 92.88 92 THR A C 1
ATOM 716 O O . THR A 1 92 ? 8.657 -2.464 -10.063 1.00 92.88 92 THR A O 1
ATOM 719 N N . HIS A 1 93 ? 10.579 -1.542 -9.313 1.00 92.06 93 HIS A N 1
ATOM 720 C CA . HIS A 1 93 ? 10.817 -2.489 -8.219 1.00 92.06 93 HIS A CA 1
ATOM 721 C C . HIS A 1 93 ? 9.773 -2.338 -7.107 1.00 92.06 93 HIS A C 1
ATOM 723 O O . HIS A 1 93 ? 9.071 -3.300 -6.806 1.00 92.06 93 HIS A O 1
ATOM 729 N N . LEU A 1 94 ? 9.610 -1.126 -6.563 1.00 92.31 94 LEU A N 1
ATOM 730 C CA . LEU A 1 94 ? 8.643 -0.817 -5.501 1.00 92.31 94 LEU A CA 1
ATOM 731 C C . LEU A 1 94 ? 7.215 -1.214 -5.893 1.00 92.31 94 LEU A C 1
ATOM 733 O O . LEU A 1 94 ? 6.490 -1.841 -5.124 1.00 92.31 94 LEU A O 1
ATOM 737 N N . GLU A 1 95 ? 6.817 -0.899 -7.120 1.00 93.31 95 GLU A N 1
ATOM 738 C CA . GLU A 1 95 ? 5.505 -1.268 -7.653 1.00 93.31 95 GLU A CA 1
ATOM 739 C C . GLU A 1 95 ? 5.340 -2.768 -7.841 1.00 93.31 95 GLU A C 1
ATOM 741 O O . GLU A 1 95 ? 4.261 -3.305 -7.595 1.00 93.31 95 GLU A O 1
ATOM 746 N N . GLY A 1 96 ? 6.415 -3.443 -8.251 1.00 90.06 96 GLY A N 1
ATOM 747 C CA . GLY A 1 96 ? 6.451 -4.889 -8.403 1.00 90.06 96 GLY A CA 1
ATOM 748 C C . GLY A 1 96 ? 6.213 -5.605 -7.080 1.00 90.06 96 GLY A C 1
ATOM 749 O O . GLY A 1 96 ? 5.329 -6.453 -7.004 1.00 90.06 96 GLY A O 1
ATOM 750 N N . ILE A 1 97 ? 6.953 -5.229 -6.034 1.00 88.44 97 ILE A N 1
ATOM 751 C CA . ILE A 1 97 ? 6.871 -5.895 -4.726 1.00 88.44 97 ILE A CA 1
ATOM 752 C C . ILE A 1 97 ? 5.597 -5.541 -3.951 1.00 88.44 97 ILE A C 1
ATOM 754 O O . ILE A 1 97 ? 5.109 -6.359 -3.177 1.00 88.44 97 ILE A O 1
ATOM 758 N N . LYS A 1 98 ? 5.055 -4.326 -4.129 1.00 89.69 98 LYS A N 1
ATOM 759 C CA . LYS A 1 98 ? 3.848 -3.872 -3.416 1.00 89.69 98 LYS A CA 1
ATOM 760 C C . LYS A 1 98 ? 2.567 -4.107 -4.207 1.00 89.69 98 LYS A C 1
ATOM 762 O O . LYS A 1 98 ? 1.483 -3.983 -3.651 1.00 89.69 98 LYS A O 1
ATOM 767 N N . GLY A 1 99 ? 2.668 -4.392 -5.504 1.00 90.50 99 GLY A N 1
ATOM 768 C CA . GLY A 1 99 ? 1.509 -4.564 -6.371 1.00 90.50 99 GLY A CA 1
ATOM 769 C C . GLY A 1 99 ? 0.637 -3.310 -6.457 1.00 90.50 99 GLY A C 1
ATOM 770 O O . GLY A 1 99 ? -0.583 -3.437 -6.558 1.00 90.50 99 GLY A O 1
ATOM 771 N N . VAL A 1 100 ? 1.229 -2.110 -6.444 1.00 91.88 100 VAL A N 1
ATOM 772 C CA . VAL A 1 100 ? 0.540 -0.803 -6.522 1.00 91.88 100 VAL A CA 1
ATOM 773 C C . VAL A 1 100 ? 1.221 0.129 -7.520 1.00 91.88 100 VAL A C 1
ATOM 775 O O . VAL A 1 100 ? 2.397 -0.036 -7.814 1.00 91.88 100 VAL A O 1
ATOM 778 N N . THR A 1 101 ? 0.489 1.130 -8.010 1.00 94.19 101 THR A N 1
ATOM 779 C CA . THR A 1 101 ? 1.048 2.250 -8.784 1.00 94.19 101 THR A CA 1
ATOM 780 C C . THR A 1 101 ? 1.508 3.345 -7.819 1.00 94.19 101 THR A C 1
ATOM 782 O O . THR A 1 101 ? 0.757 3.711 -6.909 1.00 94.19 101 THR A O 1
ATOM 785 N N . GLY A 1 102 ? 2.707 3.893 -8.019 1.00 94.69 102 GLY A N 1
ATOM 786 C CA . GLY A 1 102 ? 3.275 4.928 -7.159 1.00 94.69 102 GLY A CA 1
ATOM 787 C C . GLY A 1 102 ? 3.981 6.085 -7.872 1.00 94.69 102 GLY A C 1
ATOM 788 O O . GLY A 1 102 ? 4.046 6.171 -9.097 1.00 94.69 102 GLY A O 1
ATOM 789 N N . ARG A 1 103 ? 4.513 7.002 -7.069 1.00 95.12 103 ARG A N 1
ATOM 790 C CA . ARG A 1 103 ? 5.449 8.063 -7.459 1.00 95.12 103 ARG A CA 1
ATOM 791 C C . ARG A 1 103 ? 6.610 8.075 -6.479 1.00 95.12 103 ARG A C 1
ATOM 793 O O . ARG A 1 103 ? 6.413 7.801 -5.296 1.00 95.12 103 ARG A O 1
ATOM 800 N N . ILE A 1 104 ? 7.795 8.424 -6.956 1.00 94.75 104 ILE A N 1
ATOM 801 C CA . ILE A 1 104 ? 8.920 8.788 -6.100 1.00 94.75 104 ILE A CA 1
ATOM 802 C C . ILE A 1 104 ? 8.985 10.305 -6.073 1.00 94.75 104 ILE A C 1
ATOM 804 O O . ILE A 1 104 ? 9.167 10.936 -7.112 1.00 94.75 104 ILE A O 1
ATOM 808 N N . VAL A 1 105 ? 8.809 10.877 -4.888 1.00 94.00 105 VAL A N 1
ATOM 809 C CA . VAL A 1 105 ? 8.794 12.326 -4.700 1.00 94.00 105 VAL A CA 1
ATOM 810 C C . VAL A 1 105 ? 9.866 12.756 -3.718 1.00 94.00 105 VAL A C 1
ATOM 812 O O . VAL A 1 105 ? 10.188 12.016 -2.791 1.00 94.00 105 VAL A O 1
ATOM 815 N N . GLU A 1 106 ? 10.384 13.962 -3.895 1.00 94.12 106 GLU A N 1
ATOM 816 C CA . GLU A 1 106 ? 11.372 14.565 -3.009 1.00 94.12 106 GLU A CA 1
ATOM 817 C C . GLU A 1 106 ? 10.836 15.852 -2.385 1.00 94.12 106 GLU A C 1
ATOM 819 O O . GLU A 1 106 ? 10.150 16.632 -3.050 1.00 94.12 106 GLU A O 1
ATOM 824 N N . LYS A 1 107 ? 11.169 16.075 -1.112 1.00 92.12 107 LYS A N 1
ATOM 825 C CA . LYS A 1 107 ? 10.976 17.344 -0.414 1.00 92.12 107 LYS A CA 1
ATOM 826 C C . LYS A 1 107 ? 12.040 17.529 0.663 1.00 92.12 107 LYS A C 1
ATOM 828 O O . LYS A 1 107 ? 12.228 16.651 1.505 1.00 92.12 107 LYS A O 1
ATOM 833 N N . ASP A 1 108 ? 12.706 18.681 0.648 1.00 90.19 108 ASP A N 1
ATOM 834 C CA . ASP A 1 108 ? 13.730 19.060 1.632 1.00 90.19 108 ASP A CA 1
ATOM 835 C C . ASP A 1 108 ? 14.817 17.975 1.803 1.00 90.19 108 ASP A C 1
ATOM 837 O O . ASP A 1 108 ? 15.196 17.618 2.917 1.00 90.19 108 ASP A O 1
ATOM 841 N N . GLY A 1 109 ? 15.253 17.374 0.687 1.00 88.81 109 GLY A N 1
ATOM 842 C CA . GLY A 1 109 ? 16.217 16.269 0.648 1.00 88.81 109 GLY A CA 1
ATOM 843 C C . GLY A 1 109 ? 15.651 14.895 1.028 1.00 88.81 109 GLY A C 1
ATOM 844 O O . GLY A 1 109 ? 16.302 13.882 0.785 1.00 88.81 109 GLY A O 1
ATOM 845 N N . ASN A 1 110 ? 14.441 14.806 1.581 1.00 91.12 110 ASN A N 1
ATOM 846 C CA . ASN A 1 110 ? 13.799 13.535 1.913 1.00 91.12 110 ASN A CA 1
ATOM 847 C C . ASN A 1 110 ? 13.059 12.974 0.700 1.00 91.12 110 ASN A C 1
ATOM 849 O O . ASN A 1 110 ? 12.354 13.698 -0.001 1.00 91.12 110 ASN A O 1
ATOM 853 N N . VAL A 1 111 ? 13.183 11.668 0.484 1.00 93.62 111 VAL A N 1
ATOM 854 C CA . VAL A 1 111 ? 12.574 10.959 -0.639 1.00 93.62 111 VAL A CA 1
ATOM 855 C C . VAL A 1 111 ? 11.491 10.018 -0.144 1.00 93.62 111 VAL A C 1
ATOM 857 O O . VAL A 1 111 ? 11.685 9.254 0.805 1.00 93.62 111 VAL A O 1
ATOM 860 N N . TYR A 1 112 ? 10.366 10.014 -0.850 1.00 93.06 112 TYR A N 1
ATOM 861 C CA . TYR A 1 112 ? 9.199 9.241 -0.486 1.00 93.06 112 TYR A CA 1
ATOM 862 C C . TYR A 1 112 ? 8.620 8.438 -1.645 1.00 93.06 112 TYR A C 1
ATOM 864 O O . TYR A 1 112 ? 8.521 8.928 -2.769 1.00 93.06 112 TYR A O 1
ATOM 872 N N . PHE A 1 113 ? 8.155 7.227 -1.343 1.00 94.56 113 PHE A N 1
ATOM 873 C CA . PHE A 1 113 ? 7.237 6.489 -2.194 1.00 94.56 113 PHE A CA 1
ATOM 874 C C . PHE A 1 113 ? 5.816 6.917 -1.858 1.00 94.56 113 PHE A C 1
ATOM 876 O O . PHE A 1 113 ? 5.382 6.804 -0.708 1.00 94.56 113 PHE A O 1
ATOM 883 N N . ARG A 1 114 ? 5.092 7.415 -2.855 1.00 94.38 114 ARG A N 1
ATOM 884 C CA . ARG A 1 114 ? 3.707 7.843 -2.705 1.00 94.38 114 ARG A CA 1
ATOM 885 C C . ARG A 1 114 ? 2.765 7.007 -3.526 1.00 94.38 114 ARG A C 1
ATOM 887 O O . ARG A 1 114 ? 3.007 6.799 -4.710 1.00 94.38 114 ARG A O 1
ATOM 894 N N . THR A 1 115 ? 1.658 6.595 -2.924 1.00 95.06 115 THR A N 1
ATOM 895 C CA . THR A 1 115 ? 0.616 5.844 -3.627 1.00 95.06 115 THR A CA 1
ATOM 896 C C . THR A 1 115 ? -0.770 6.384 -3.298 1.00 95.06 115 THR A C 1
ATOM 898 O O . THR A 1 115 ? -0.976 7.095 -2.310 1.00 95.06 115 THR A O 1
ATOM 901 N N . LYS A 1 116 ? -1.728 6.093 -4.180 1.00 95.38 116 LYS A N 1
ATOM 902 C CA . LYS A 1 116 ? -3.101 6.594 -4.084 1.00 95.38 116 LYS A CA 1
ATOM 903 C C . LYS A 1 116 ? -3.781 6.079 -2.812 1.00 95.38 116 LYS A C 1
ATOM 905 O O . LYS A 1 116 ? -3.568 4.934 -2.429 1.00 95.38 116 LYS A O 1
ATOM 910 N N . ALA A 1 117 ? -4.638 6.897 -2.212 1.00 96.00 117 ALA A N 1
ATOM 911 C CA . ALA A 1 117 ? -5.516 6.519 -1.110 1.00 96.00 117 ALA A CA 1
ATOM 912 C C . ALA A 1 117 ? -6.976 6.680 -1.547 1.00 96.00 117 ALA A C 1
ATOM 914 O O . ALA A 1 117 ? -7.407 7.790 -1.855 1.00 96.00 117 ALA A O 1
ATOM 915 N N . ASP A 1 118 ? -7.719 5.579 -1.604 1.00 96.62 118 ASP A N 1
ATOM 916 C CA . ASP A 1 118 ? -9.099 5.548 -2.091 1.00 96.62 118 ASP A CA 1
ATOM 917 C C . ASP A 1 118 ? -10.141 5.783 -0.986 1.00 96.62 118 ASP A C 1
ATOM 919 O O . ASP A 1 118 ? -11.300 6.073 -1.280 1.00 96.62 118 ASP A O 1
ATOM 923 N N . GLY A 1 119 ? -9.763 5.668 0.291 1.00 96.88 119 GLY A N 1
ATOM 924 C CA . GLY A 1 119 ? -10.676 5.807 1.423 1.00 96.88 119 GLY A CA 1
ATOM 925 C C . GLY A 1 119 ? -11.870 4.855 1.295 1.00 96.88 119 GLY A C 1
ATOM 926 O O . GLY A 1 119 ? -11.700 3.658 1.054 1.00 96.88 119 GLY A O 1
ATOM 927 N N . MET A 1 120 ? -13.090 5.396 1.375 1.00 97.25 120 MET A N 1
ATOM 928 C CA . MET A 1 120 ? -14.335 4.652 1.128 1.00 97.25 120 MET A CA 1
ATOM 929 C C . MET A 1 120 ? -14.468 4.101 -0.304 1.00 97.25 120 MET A C 1
ATOM 931 O O . MET A 1 120 ? -15.263 3.192 -0.529 1.00 97.25 120 MET A O 1
ATOM 935 N N . GLY A 1 121 ? -13.695 4.606 -1.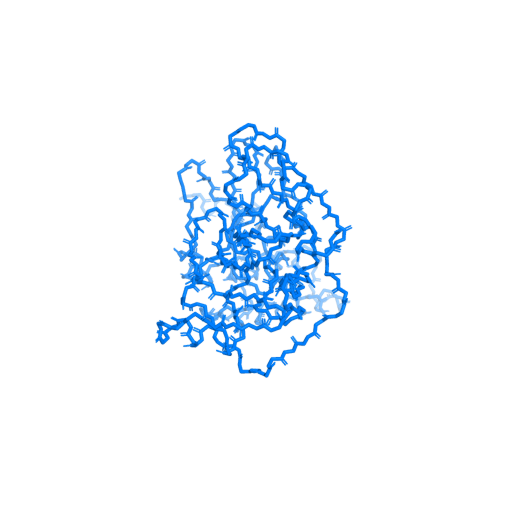268 1.00 97.00 121 GLY A N 1
ATOM 936 C CA . GLY A 1 121 ? -13.609 4.075 -2.632 1.00 97.00 121 GLY A CA 1
ATOM 937 C C . GLY A 1 121 ? -12.767 2.801 -2.759 1.00 97.00 121 GLY A C 1
ATOM 938 O O . GLY A 1 121 ? -12.683 2.245 -3.851 1.00 97.00 121 GLY A O 1
ATOM 939 N N . SER A 1 122 ? -12.156 2.331 -1.667 1.00 97.88 122 SER A N 1
ATOM 940 C CA . SER A 1 122 ? -11.339 1.115 -1.655 1.00 97.88 122 SER A CA 1
ATOM 941 C C . SER A 1 122 ? -12.131 -0.124 -2.098 1.00 97.88 122 SER A C 1
ATOM 943 O O . SER A 1 122 ? -13.363 -0.203 -1.968 1.00 97.88 122 SER A O 1
ATOM 945 N N . LYS A 1 123 ? -11.405 -1.117 -2.620 1.00 97.75 123 LYS A N 1
ATOM 946 C CA . LYS A 1 123 ? -11.966 -2.375 -3.116 1.00 97.75 123 LYS A CA 1
ATOM 947 C C . LYS A 1 123 ? -12.573 -3.194 -1.971 1.00 97.75 123 LYS A C 1
ATOM 949 O O . LYS A 1 123 ? -11.949 -3.363 -0.925 1.00 97.75 123 LYS A O 1
ATOM 954 N N . SER A 1 124 ? -13.775 -3.725 -2.197 1.00 98.12 124 SER A N 1
ATOM 955 C CA . SER A 1 124 ? -14.374 -4.750 -1.335 1.00 98.12 124 SER A CA 1
ATOM 956 C C . SER A 1 124 ? -13.808 -6.115 -1.716 1.00 98.12 124 SER A C 1
ATOM 958 O O . SER A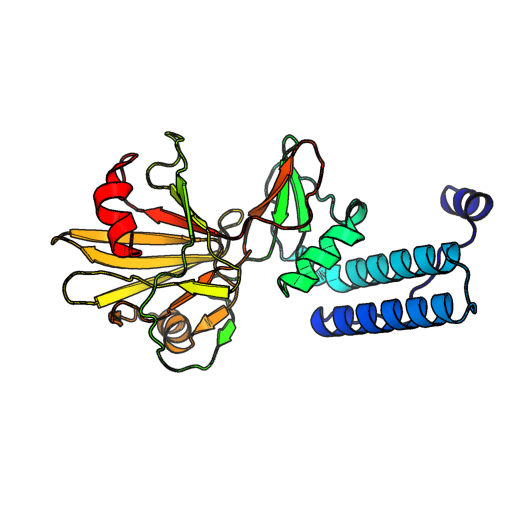 1 124 ? -13.843 -6.496 -2.890 1.00 98.12 124 SER A O 1
ATOM 960 N N . ILE A 1 125 ? -13.233 -6.819 -0.742 1.00 98.00 125 ILE A N 1
ATOM 961 C CA . ILE A 1 125 ? -12.721 -8.181 -0.903 1.00 98.00 125 ILE A CA 1
ATOM 962 C C . ILE A 1 125 ? -13.737 -9.145 -0.290 1.00 98.00 125 ILE A C 1
ATOM 964 O O . ILE A 1 125 ? -13.915 -9.112 0.930 1.00 98.00 125 ILE A O 1
ATOM 968 N N . PRO A 1 126 ? -14.403 -9.997 -1.094 1.00 97.69 126 PRO A N 1
ATOM 969 C CA . PRO A 1 126 ? -15.317 -11.004 -0.572 1.00 97.69 126 PRO A CA 1
ATOM 970 C C . PRO A 1 126 ? -14.566 -11.988 0.326 1.00 97.69 126 PRO A C 1
ATOM 972 O O . PRO A 1 126 ? -13.712 -12.737 -0.147 1.00 97.69 126 PRO A O 1
ATOM 975 N N . MET A 1 127 ? -14.863 -11.965 1.622 1.00 95.81 127 MET A N 1
ATOM 976 C CA . MET A 1 127 ? -14.322 -12.908 2.598 1.00 95.81 127 MET A CA 1
ATOM 977 C C . MET A 1 127 ? -15.198 -12.944 3.849 1.00 95.81 127 MET A C 1
ATOM 979 O O . MET A 1 127 ? -15.938 -11.999 4.108 1.00 95.81 127 MET A O 1
ATOM 983 N N . GLU A 1 128 ? -15.071 -14.008 4.637 1.00 95.50 128 GLU A N 1
ATOM 984 C CA . GLU A 1 128 ? -15.724 -14.142 5.941 1.00 95.50 128 GLU A CA 1
ATOM 985 C C . GLU A 1 128 ? -14.844 -13.593 7.078 1.00 95.50 128 GLU A C 1
ATOM 987 O O . GLU A 1 128 ? -13.609 -13.579 6.947 1.00 95.50 128 GLU A O 1
ATOM 992 N N . PRO A 1 129 ? -15.439 -13.157 8.209 1.00 96.50 129 PRO A N 1
ATOM 993 C CA . PRO A 1 129 ? -14.691 -12.709 9.378 1.00 96.50 129 PRO A CA 1
ATOM 994 C C . PRO A 1 129 ? -13.635 -13.723 9.814 1.00 96.50 129 PRO A C 1
ATOM 996 O O . PRO A 1 129 ? -13.941 -14.838 10.228 1.00 96.50 129 PRO A O 1
ATOM 999 N N . THR A 1 130 ? -12.372 -13.312 9.730 1.00 95.12 130 THR A N 1
ATOM 1000 C CA . THR A 1 130 ? -11.217 -14.142 10.086 1.00 95.12 130 THR A CA 1
ATOM 1001 C C . THR A 1 130 ? -10.538 -13.559 11.315 1.00 95.12 130 THR A C 1
ATOM 1003 O O . THR A 1 130 ? -10.387 -12.341 11.411 1.00 95.12 130 THR A O 1
ATOM 1006 N N . LYS A 1 131 ? -10.122 -14.415 12.255 1.00 96.50 131 LYS A N 1
ATOM 1007 C CA . LYS A 1 131 ? -9.418 -14.001 13.472 1.00 96.50 131 LYS A CA 1
ATOM 1008 C C . LYS A 1 131 ? -7.938 -14.342 13.418 1.00 96.50 131 LYS A C 1
ATOM 1010 O O . LYS A 1 131 ? -7.557 -15.385 12.896 1.00 96.50 131 LYS A O 1
ATOM 1015 N N . ILE A 1 132 ? -7.135 -13.487 14.035 1.00 95.75 132 ILE A N 1
ATOM 1016 C CA . ILE A 1 132 ? -5.745 -13.768 14.384 1.00 95.75 132 ILE A CA 1
ATOM 1017 C C . ILE A 1 132 ? -5.600 -13.844 15.902 1.00 95.75 132 ILE A C 1
ATOM 1019 O O . ILE A 1 132 ? -6.318 -13.170 16.642 1.00 95.75 132 ILE A O 1
ATOM 1023 N N . THR A 1 133 ? -4.664 -14.669 16.357 1.00 90.94 133 THR A N 1
ATOM 1024 C CA . THR A 1 133 ? -4.340 -14.846 17.782 1.00 90.94 133 THR A CA 1
ATOM 1025 C C . THR A 1 133 ? -3.055 -14.133 18.182 1.00 90.94 133 THR A C 1
ATOM 1027 O O . THR A 1 133 ? -2.841 -13.872 19.361 1.00 90.94 133 THR A O 1
ATOM 1030 N N . GLU A 1 134 ? -2.217 -13.784 17.209 1.00 89.81 134 GLU A N 1
ATOM 1031 C CA . GLU A 1 134 ? -0.946 -13.102 17.418 1.00 89.81 134 GLU A CA 1
ATOM 1032 C C . GLU A 1 134 ? -0.967 -11.738 16.741 1.00 89.81 134 GLU A C 1
ATOM 1034 O O . GLU A 1 134 ? -1.530 -11.571 15.656 1.00 89.81 134 GLU A O 1
ATOM 1039 N N . LYS A 1 135 ? -0.354 -10.743 17.391 1.00 88.69 135 LYS A N 1
ATOM 1040 C CA . LYS A 1 135 ? -0.208 -9.428 16.775 1.00 88.69 135 LYS A CA 1
ATOM 1041 C C . LYS A 1 135 ? 0.751 -9.527 15.582 1.00 88.69 135 LYS A C 1
ATOM 1043 O O . LYS A 1 135 ? 1.761 -10.221 15.670 1.00 88.69 135 LYS A O 1
ATOM 1048 N N . PRO A 1 136 ? 0.518 -8.763 14.510 1.00 87.44 136 PRO A N 1
ATOM 1049 C CA . PRO A 1 136 ? 1.403 -8.769 13.350 1.00 87.44 136 PRO A CA 1
ATOM 1050 C C . PRO A 1 136 ? 2.566 -7.772 13.464 1.00 87.44 136 PRO A C 1
ATOM 1052 O O . PRO A 1 136 ? 3.379 -7.665 12.546 1.00 87.44 136 PRO A O 1
ATOM 1055 N N . PHE A 1 137 ? 2.626 -7.004 14.555 1.00 90.50 137 PHE A N 1
ATOM 1056 C CA . PHE A 1 137 ? 3.589 -5.923 14.733 1.00 90.50 137 PHE A CA 1
ATOM 1057 C C . PHE A 1 137 ? 4.908 -6.429 15.321 1.00 90.50 137 PHE A C 1
ATOM 1059 O O . PHE A 1 137 ? 4.925 -7.053 16.384 1.00 90.50 137 PHE A O 1
ATOM 1066 N N . THR A 1 138 ? 6.015 -6.110 14.654 1.00 87.94 138 THR A N 1
ATOM 1067 C CA . THR A 1 138 ? 7.364 -6.591 14.989 1.00 87.94 138 THR A CA 1
ATOM 1068 C C . THR A 1 138 ? 8.205 -5.555 15.728 1.00 87.94 138 THR A C 1
ATOM 1070 O O . THR A 1 138 ? 9.095 -5.918 16.495 1.00 87.94 138 THR A O 1
ATOM 1073 N N . LYS A 1 139 ? 7.931 -4.263 15.524 1.00 89.19 139 LYS A N 1
ATOM 1074 C CA . LYS A 1 139 ? 8.640 -3.152 16.170 1.00 89.19 139 LYS A CA 1
ATOM 1075 C C . LYS A 1 139 ? 7.707 -1.955 16.359 1.00 89.19 139 LYS A C 1
ATOM 1077 O O . LYS A 1 139 ? 6.797 -1.736 15.565 1.00 89.19 139 LYS A O 1
ATOM 1082 N N . ILE A 1 140 ? 7.971 -1.179 17.405 1.00 87.69 140 ILE A N 1
ATOM 1083 C CA . ILE A 1 140 ? 7.333 0.109 17.686 1.00 87.69 140 ILE A CA 1
ATOM 1084 C C . ILE A 1 140 ? 8.364 1.215 17.444 1.00 87.69 140 ILE A C 1
ATOM 1086 O O . ILE A 1 140 ? 9.480 1.115 17.958 1.00 87.69 140 ILE A O 1
ATOM 1090 N N . ASP A 1 141 ? 7.987 2.254 16.702 1.00 86.50 141 ASP A N 1
ATOM 1091 C CA . ASP A 1 141 ? 8.792 3.463 16.507 1.00 86.50 141 ASP A CA 1
ATOM 1092 C C . ASP A 1 141 ? 7.975 4.720 16.884 1.00 86.50 141 ASP A C 1
ATOM 1094 O O . ASP A 1 141 ? 7.118 5.169 16.114 1.00 86.50 141 ASP A O 1
ATOM 1098 N N . PRO A 1 142 ? 8.114 5.232 18.124 1.00 81.62 142 PRO A N 1
ATOM 1099 C CA . PRO A 1 142 ? 7.351 6.383 18.598 1.00 81.62 142 PRO A CA 1
ATOM 1100 C C . PRO A 1 142 ? 7.762 7.675 17.895 1.00 81.62 142 PRO A C 1
ATOM 1102 O O . PRO A 1 142 ? 8.943 7.969 17.732 1.00 81.62 142 PRO A O 1
ATOM 1105 N N . HIS A 1 143 ? 6.780 8.510 17.554 1.00 75.69 143 HIS A N 1
ATOM 1106 C CA . HIS A 1 143 ? 7.072 9.873 17.125 1.00 75.69 143 HIS A CA 1
ATOM 1107 C C . HIS A 1 143 ? 7.226 10.740 18.376 1.00 75.69 143 HIS A C 1
ATOM 1109 O O . HIS A 1 143 ? 6.246 11.182 18.970 1.00 75.69 143 HIS A O 1
ATOM 1115 N N . ASP A 1 144 ? 8.467 11.010 18.777 1.00 62.03 144 ASP A N 1
ATOM 1116 C CA . ASP A 1 144 ? 8.790 11.765 20.004 1.00 62.03 144 ASP A CA 1
ATOM 1117 C C . ASP A 1 144 ? 8.511 13.282 19.894 1.00 62.03 144 ASP A C 1
ATOM 1119 O O . ASP A 1 144 ? 8.859 14.078 20.768 1.00 62.03 144 ASP A O 1
ATOM 1123 N N . GLN A 1 145 ? 7.893 13.714 18.795 1.00 60.28 145 GLN A N 1
ATOM 1124 C CA . GLN A 1 145 ? 7.680 15.118 18.471 1.00 60.28 145 GLN A CA 1
ATOM 1125 C C . GLN A 1 145 ? 6.418 15.651 19.161 1.00 60.28 145 GLN A C 1
ATOM 1127 O O . GLN A 1 145 ? 5.322 15.123 18.981 1.00 60.28 145 GLN A O 1
ATOM 1132 N N . SER A 1 146 ? 6.543 16.778 19.869 1.00 57.84 146 SER A N 1
ATOM 1133 C CA . SER A 1 146 ? 5.433 17.438 20.582 1.00 57.84 146 SER A CA 1
ATOM 1134 C C . SER A 1 146 ? 4.237 17.806 19.695 1.00 57.84 146 SER A C 1
ATOM 1136 O O . SER A 1 146 ? 3.117 17.903 20.188 1.00 57.84 146 SER A O 1
ATOM 1138 N N . LYS A 1 147 ? 4.455 17.985 18.384 1.00 59.00 147 LYS A N 1
ATOM 1139 C CA . LYS A 1 147 ? 3.405 18.292 17.398 1.00 59.00 147 LYS A CA 1
ATOM 1140 C C . LYS A 1 147 ? 2.512 17.099 17.024 1.00 59.00 147 LYS A C 1
ATOM 1142 O O . LYS A 1 147 ? 1.461 17.322 16.432 1.00 59.00 147 LYS A O 1
ATOM 1147 N N . PHE A 1 148 ? 2.895 15.866 17.367 1.00 61.38 148 PHE A N 1
ATOM 1148 C CA . PHE A 1 148 ? 2.126 14.651 17.062 1.00 61.38 148 PHE A CA 1
ATOM 1149 C C . PHE A 1 148 ? 1.969 13.749 18.300 1.00 61.38 148 PHE A C 1
ATOM 1151 O O . PHE A 1 148 ? 2.427 12.605 18.307 1.00 61.38 148 PHE A O 1
ATOM 1158 N N . PRO A 1 149 ? 1.326 14.235 19.379 1.00 65.25 149 PRO A N 1
ATOM 1159 C CA . PRO A 1 149 ? 1.142 13.430 20.579 1.00 65.25 149 PRO A CA 1
ATOM 1160 C C . PRO A 1 149 ? 0.303 12.184 20.250 1.00 65.25 149 PRO A C 1
ATOM 1162 O O . PRO A 1 149 ? -0.772 12.283 19.660 1.00 65.25 149 PRO A O 1
ATOM 1165 N N . GLY A 1 150 ? 0.780 10.993 20.628 1.00 72.62 150 GLY A N 1
ATOM 1166 C CA . GLY A 1 150 ? 0.064 9.738 20.355 1.00 72.62 150 GLY A CA 1
ATOM 1167 C C . GLY A 1 150 ? 0.267 9.111 18.977 1.00 72.62 150 GLY A C 1
ATOM 1168 O O . GLY A 1 150 ? -0.445 8.154 18.676 1.00 72.62 150 GLY A O 1
ATOM 1169 N N . ALA A 1 151 ? 1.190 9.625 18.165 1.00 85.38 151 ALA A N 1
ATOM 1170 C CA . ALA A 1 151 ? 1.571 9.025 16.894 1.00 85.38 151 ALA A CA 1
ATOM 1171 C C . ALA A 1 151 ? 2.702 8.002 17.073 1.00 85.38 151 ALA A C 1
ATOM 1173 O O . ALA A 1 151 ? 3.712 8.268 17.730 1.00 85.38 151 ALA A O 1
ATOM 1174 N N . VAL A 1 152 ? 2.537 6.824 16.481 1.00 88.75 152 VAL A N 1
ATOM 1175 C CA . VAL A 1 152 ? 3.540 5.761 16.520 1.00 88.75 152 VAL A CA 1
ATOM 1176 C C . VAL A 1 152 ? 3.490 4.939 15.245 1.00 88.75 152 VAL A C 1
ATOM 1178 O O . VAL A 1 152 ? 2.409 4.583 14.777 1.00 88.75 152 VAL A O 1
ATOM 1181 N N . ASP A 1 153 ? 4.654 4.590 14.711 1.00 90.75 153 ASP A N 1
ATOM 1182 C CA . ASP A 1 153 ? 4.736 3.646 13.607 1.00 90.75 153 ASP A CA 1
ATOM 1183 C C . ASP A 1 153 ? 4.833 2.229 14.178 1.00 90.75 153 ASP A C 1
ATOM 1185 O O . ASP A 1 153 ? 5.738 1.879 14.941 1.00 90.75 153 ASP A O 1
ATOM 1189 N N . LEU A 1 154 ? 3.845 1.404 13.839 1.00 92.56 154 LEU A N 1
ATOM 1190 C CA . LEU A 1 154 ? 3.814 -0.012 14.176 1.00 92.56 154 LEU A CA 1
ATOM 1191 C C . LEU A 1 154 ? 4.307 -0.787 12.958 1.00 92.56 154 LEU A C 1
ATOM 1193 O O . LEU A 1 154 ? 3.585 -0.951 11.970 1.00 92.56 154 LEU A O 1
ATOM 1197 N N . HIS A 1 155 ? 5.554 -1.243 13.018 1.00 92.31 155 HIS A N 1
ATOM 1198 C CA . HIS A 1 155 ? 6.172 -1.980 11.927 1.00 92.31 155 HIS A CA 1
ATOM 1199 C C . HIS A 1 155 ? 5.542 -3.352 11.779 1.00 92.31 155 HIS A C 1
ATOM 1201 O O . HIS A 1 155 ? 5.437 -4.114 12.740 1.00 92.31 155 HIS A O 1
ATOM 1207 N N . ALA A 1 156 ? 5.161 -3.665 10.553 1.00 92.56 156 ALA A N 1
ATOM 1208 C CA . ALA A 1 156 ? 4.625 -4.951 10.159 1.00 92.56 156 ALA A CA 1
ATOM 1209 C C . ALA A 1 156 ? 4.813 -5.095 8.644 1.00 92.56 156 ALA A C 1
ATOM 1211 O O . ALA A 1 156 ? 4.721 -4.086 7.940 1.00 92.56 156 ALA A O 1
ATOM 1212 N N . PRO A 1 157 ? 5.051 -6.315 8.130 1.00 91.94 157 PRO A N 1
ATOM 1213 C CA . PRO A 1 157 ? 5.115 -6.551 6.690 1.00 91.94 157 PRO A CA 1
ATOM 1214 C C . PRO A 1 157 ? 3.897 -5.986 5.949 1.00 91.94 157 PRO A C 1
ATOM 1216 O O . PRO A 1 157 ? 2.797 -5.948 6.504 1.00 91.94 157 PRO A O 1
ATOM 1219 N N . TYR A 1 158 ? 4.066 -5.566 4.694 1.00 92.44 158 TYR A N 1
ATOM 1220 C CA . TYR A 1 158 ? 2.939 -5.238 3.816 1.00 92.44 158 TYR A CA 1
ATOM 1221 C C . TYR A 1 158 ? 1.929 -6.397 3.744 1.00 92.44 158 TYR A C 1
ATOM 1223 O O . TYR A 1 158 ? 2.313 -7.547 3.539 1.00 92.44 158 TYR A O 1
ATOM 1231 N N . GLY A 1 159 ? 0.634 -6.096 3.878 1.00 94.38 159 GLY A N 1
ATOM 1232 C CA . GLY A 1 159 ? -0.424 -7.111 3.872 1.00 94.38 159 GLY A CA 1
ATOM 1233 C C . GLY A 1 159 ? -0.659 -7.791 5.218 1.00 94.38 159 GLY A C 1
ATOM 1234 O O . GLY A 1 159 ? -1.512 -8.670 5.311 1.00 94.38 159 GLY A O 1
ATOM 1235 N N . SER A 1 160 ? 0.040 -7.377 6.272 1.00 96.25 160 SER A N 1
ATOM 1236 C CA . SER A 1 160 ? -0.249 -7.821 7.629 1.00 96.25 160 SER A CA 1
ATOM 1237 C C . SER A 1 160 ? -1.656 -7.404 8.068 1.00 96.25 160 SER A C 1
ATOM 1239 O O . SER A 1 160 ? -2.074 -6.277 7.792 1.00 96.25 160 SER A O 1
ATOM 1241 N N . PRO A 1 161 ? -2.395 -8.279 8.768 1.00 96.94 161 PRO A N 1
ATOM 1242 C CA . PRO A 1 161 ? -3.750 -7.988 9.221 1.00 96.94 161 PRO A CA 1
ATOM 1243 C C . PRO A 1 161 ? -3.782 -6.824 10.218 1.00 96.94 161 PRO A C 1
ATOM 1245 O O . PRO A 1 161 ? -2.852 -6.614 10.985 1.00 96.94 161 PRO A O 1
ATOM 1248 N N . LEU A 1 162 ? -4.873 -6.066 10.241 1.00 97.44 162 LEU A N 1
ATOM 1249 C CA . LEU A 1 162 ? -5.112 -5.007 11.223 1.00 97.44 162 LEU A CA 1
ATOM 1250 C C . LEU A 1 162 ? -6.356 -5.331 12.042 1.00 97.44 162 LEU A C 1
ATOM 1252 O O . LEU A 1 162 ? -7.382 -5.724 11.487 1.00 97.44 162 LEU A O 1
ATOM 1256 N N . THR A 1 163 ? -6.258 -5.164 13.360 1.00 97.06 163 THR A N 1
ATOM 1257 C CA . THR A 1 163 ? -7.318 -5.469 14.331 1.00 97.06 163 THR A CA 1
ATOM 1258 C C . THR A 1 163 ? -7.035 -4.777 15.668 1.00 97.06 163 THR A C 1
ATOM 1260 O O . THR A 1 163 ? -5.921 -4.315 15.918 1.00 97.06 163 THR A O 1
ATOM 1263 N N . VAL A 1 164 ? -8.030 -4.757 16.556 1.00 96.44 164 VAL A N 1
ATOM 1264 C CA . VAL A 1 164 ? -7.816 -4.621 18.004 1.00 96.44 164 VAL A CA 1
ATOM 1265 C C . VAL A 1 164 ? -7.586 -6.019 18.583 1.00 96.44 164 VAL A C 1
ATOM 1267 O O . VAL A 1 164 ? -8.389 -6.923 18.349 1.00 96.44 164 VAL A O 1
ATOM 1270 N N . MET A 1 165 ? -6.491 -6.214 19.313 1.00 95.00 165 MET A N 1
ATOM 1271 C CA . MET A 1 165 ? -6.129 -7.498 19.931 1.00 95.00 165 MET A CA 1
ATOM 1272 C C . MET A 1 165 ? -6.732 -7.658 21.328 1.00 95.00 165 MET A C 1
ATOM 1274 O O . MET A 1 165 ? -7.048 -8.773 21.730 1.00 95.00 165 MET A O 1
ATOM 1278 N N . ASN A 1 166 ? -6.912 -6.556 22.060 1.00 94.00 166 ASN A N 1
ATOM 1279 C CA . ASN A 1 166 ? -7.434 -6.577 23.422 1.00 94.00 166 ASN A CA 1
ATOM 1280 C C . ASN A 1 166 ? -8.404 -5.414 23.665 1.00 94.00 166 ASN A C 1
ATOM 1282 O O . ASN A 1 166 ? -8.113 -4.269 23.321 1.00 94.00 166 ASN A O 1
ATOM 1286 N N . ALA A 1 167 ? -9.554 -5.719 24.257 1.00 95.19 167 ALA A N 1
ATOM 1287 C CA . ALA A 1 167 ? -10.587 -4.759 24.611 1.00 95.19 167 ALA A CA 1
ATOM 1288 C C . ALA A 1 167 ? -11.506 -5.353 25.682 1.00 95.19 167 ALA A C 1
ATOM 1290 O O . ALA A 1 167 ? -11.743 -6.563 25.715 1.00 95.19 167 ALA A O 1
ATOM 1291 N N . ASP A 1 168 ? -12.091 -4.489 26.503 1.00 94.44 168 ASP A N 1
ATOM 1292 C CA . ASP A 1 168 ? -13.114 -4.867 27.467 1.00 94.44 168 ASP A CA 1
ATOM 1293 C C . ASP A 1 168 ? -14.300 -5.519 26.737 1.00 94.44 168 ASP A C 1
ATOM 1295 O O . ASP A 1 168 ? -14.783 -5.028 25.712 1.00 94.44 168 ASP A O 1
ATOM 1299 N N . GLY A 1 169 ? -14.765 -6.658 27.254 1.00 95.38 169 GLY A N 1
ATOM 1300 C CA . GLY A 1 169 ? -15.848 -7.426 26.633 1.00 95.38 169 GLY A CA 1
ATOM 1301 C C . GLY A 1 169 ? -15.479 -8.089 25.300 1.00 95.38 169 GLY A C 1
ATOM 1302 O O . GLY A 1 169 ? -16.374 -8.605 24.636 1.00 95.38 169 GLY A O 1
ATOM 1303 N N . ASN A 1 170 ? -14.197 -8.102 24.911 1.00 96.44 170 ASN A N 1
ATOM 1304 C CA . ASN A 1 170 ? -13.691 -8.686 23.665 1.00 96.44 170 ASN A CA 1
ATOM 1305 C C . ASN A 1 170 ? -14.342 -8.115 22.399 1.00 96.44 170 ASN A C 1
ATOM 1307 O O . ASN A 1 170 ? -14.506 -8.841 21.423 1.00 96.44 170 ASN A O 1
ATOM 1311 N N . LYS A 1 171 ? -14.715 -6.829 22.388 1.00 97.69 171 LYS A N 1
ATOM 1312 C CA . LYS A 1 171 ? -15.363 -6.186 21.235 1.00 97.69 171 LYS A CA 1
ATOM 1313 C C . LYS A 1 171 ? -14.676 -4.888 20.827 1.00 97.69 171 LYS A C 1
ATOM 1315 O O . LYS A 1 171 ? -14.210 -4.122 21.666 1.00 97.69 171 LYS A O 1
ATOM 1320 N N . PHE A 1 172 ? -14.705 -4.595 19.532 1.00 98.19 172 PHE A N 1
ATOM 1321 C CA . PHE A 1 172 ? -14.342 -3.288 18.987 1.00 98.19 172 PHE A CA 1
ATOM 1322 C C . PHE A 1 172 ? -15.212 -2.932 17.780 1.00 98.19 172 PHE A C 1
ATOM 1324 O O . PHE A 1 172 ? -15.835 -3.794 17.167 1.00 98.19 172 PHE A O 1
ATOM 1331 N N . THR A 1 173 ? -15.266 -1.649 17.441 1.00 98.56 173 THR A N 1
ATOM 1332 C CA . THR A 1 173 ? -16.085 -1.101 16.356 1.00 98.56 173 THR A CA 1
ATOM 1333 C C . THR A 1 173 ? -15.199 -0.479 15.287 1.00 98.56 173 THR A C 1
ATOM 1335 O O . THR A 1 173 ? -14.263 0.260 15.604 1.00 98.56 173 THR A O 1
ATOM 1338 N N . VAL A 1 174 ? -15.524 -0.716 14.017 1.00 98.50 174 VAL A N 1
ATOM 1339 C CA . VAL A 1 174 ? -14.955 0.046 12.899 1.00 98.50 174 VAL A CA 1
ATOM 1340 C C . VAL A 1 174 ? -15.838 1.262 12.639 1.00 98.50 174 VAL A C 1
ATOM 1342 O O . VAL A 1 174 ? -17.033 1.129 12.373 1.00 98.50 174 VAL A O 1
ATOM 1345 N N . ARG A 1 175 ? -15.263 2.463 12.738 1.00 98.06 175 ARG A N 1
ATOM 1346 C CA . ARG A 1 175 ? -16.015 3.724 12.649 1.00 98.06 175 ARG A CA 1
ATOM 1347 C C . ARG A 1 175 ? -16.014 4.330 11.253 1.00 98.06 175 ARG A C 1
ATOM 1349 O O . ARG A 1 175 ? -17.046 4.819 10.812 1.00 98.06 175 ARG A O 1
ATOM 1356 N N . SER A 1 176 ? -14.866 4.345 10.582 1.00 97.81 176 SER A N 1
ATOM 1357 C CA . SER A 1 176 ? -14.726 4.999 9.279 1.00 97.81 176 SER A CA 1
ATOM 1358 C C . SER A 1 176 ? -13.446 4.584 8.568 1.00 97.81 176 SER A C 1
ATOM 1360 O O . SER A 1 176 ? -12.463 4.229 9.218 1.00 97.81 176 SER A O 1
ATOM 1362 N N . ILE A 1 177 ? -13.435 4.737 7.245 1.00 98.25 177 ILE A N 1
ATOM 1363 C CA . ILE A 1 177 ? -12.225 4.736 6.423 1.00 98.25 177 ILE A CA 1
ATOM 1364 C C . ILE A 1 177 ? -12.181 6.080 5.693 1.00 98.25 177 ILE A C 1
ATOM 1366 O O . ILE A 1 177 ? -13.119 6.424 4.977 1.00 98.25 177 ILE A O 1
ATOM 1370 N N . SER A 1 178 ? -11.116 6.856 5.873 1.00 97.12 178 SER A N 1
ATOM 1371 C CA . SER A 1 178 ? -10.914 8.131 5.172 1.00 97.12 178 SER A CA 1
ATOM 1372 C C . SER A 1 178 ? -9.632 8.115 4.342 1.00 97.12 178 SER A C 1
ATOM 1374 O O . SER A 1 178 ? -8.752 7.287 4.559 1.00 97.12 178 SER A O 1
ATOM 1376 N N . SER A 1 179 ? -9.533 9.018 3.367 1.00 95.88 179 SER A N 1
ATOM 1377 C CA . SER A 1 179 ? -8.336 9.217 2.546 1.00 95.88 179 SER A CA 1
ATOM 1378 C C . SER A 1 179 ? -7.606 10.491 2.967 1.00 95.88 179 SER A C 1
ATOM 1380 O O . SER A 1 179 ? -8.211 11.561 3.047 1.00 95.88 179 SER A O 1
ATOM 1382 N N . MET A 1 180 ? -6.299 10.393 3.181 1.00 92.81 180 MET A N 1
ATOM 1383 C CA . MET A 1 180 ? -5.400 11.501 3.489 1.00 92.81 180 MET A CA 1
ATOM 1384 C C . MET A 1 180 ? -4.263 11.540 2.464 1.00 92.81 180 MET A C 1
ATOM 1386 O O . MET A 1 180 ? -3.818 10.496 1.994 1.00 92.81 180 MET A O 1
ATOM 1390 N N . SER A 1 181 ? -3.753 12.735 2.146 1.00 89.69 181 SER A N 1
ATOM 1391 C CA . SER A 1 181 ? -2.649 12.867 1.182 1.00 89.69 181 SER A CA 1
ATOM 1392 C C . SER A 1 181 ? -1.378 12.172 1.677 1.00 89.69 181 SER A C 1
ATOM 1394 O O . SER A 1 181 ? -0.837 11.319 0.984 1.00 89.69 181 SER A O 1
ATOM 1396 N N . GLU A 1 182 ? -0.896 12.528 2.872 1.00 90.94 182 GLU A N 1
ATOM 1397 C CA . GLU A 1 182 ? 0.327 11.937 3.433 1.00 90.94 182 GLU A CA 1
ATOM 1398 C C . GLU A 1 182 ? 0.020 10.658 4.216 1.00 90.94 182 GLU A C 1
ATOM 1400 O O . GLU A 1 182 ? 0.664 9.647 3.986 1.00 90.94 182 GLU A O 1
ATOM 1405 N N . GLY A 1 183 ? -1.015 10.655 5.062 1.00 91.75 183 GLY A N 1
ATOM 1406 C CA . GLY A 1 183 ? -1.392 9.491 5.880 1.00 91.75 183 GLY A CA 1
ATOM 1407 C C . GLY A 1 183 ? -2.060 8.333 5.126 1.00 91.75 183 GLY A C 1
ATOM 1408 O O . GLY A 1 183 ? -2.372 7.308 5.726 1.00 91.75 183 GLY A O 1
ATOM 1409 N N . GLY A 1 184 ? -2.328 8.485 3.830 1.00 95.44 184 GLY A N 1
ATOM 1410 C CA . GLY A 1 184 ? -2.973 7.447 3.037 1.00 95.44 184 GLY A CA 1
ATOM 1411 C C . GLY A 1 184 ? -4.391 7.122 3.504 1.00 95.44 184 GLY A C 1
ATOM 1412 O O . GLY A 1 184 ? -5.124 7.993 3.974 1.00 95.44 184 GLY A O 1
ATOM 1413 N N . ASN A 1 185 ? -4.786 5.858 3.380 1.00 97.81 185 ASN A N 1
ATOM 1414 C CA . ASN A 1 185 ? -6.041 5.371 3.938 1.00 97.81 185 ASN A CA 1
ATOM 1415 C C . ASN A 1 185 ? -5.937 5.254 5.459 1.00 97.81 185 ASN A C 1
ATOM 1417 O O . ASN A 1 185 ? -5.075 4.540 5.978 1.00 97.81 185 ASN A O 1
ATOM 1421 N N . SER A 1 186 ? -6.866 5.907 6.151 1.00 97.75 186 SER A N 1
ATOM 1422 C CA . SER A 1 186 ? -6.973 5.957 7.605 1.00 97.75 186 SER A CA 1
ATOM 1423 C C . SER A 1 186 ? -8.204 5.181 8.073 1.00 97.75 186 SER A C 1
ATOM 1425 O O . SER A 1 186 ? -9.336 5.640 7.908 1.00 97.75 186 SER A O 1
ATOM 1427 N N . LEU A 1 187 ? -7.981 4.011 8.670 1.00 98.38 187 LEU A N 1
ATOM 1428 C CA . LEU A 1 187 ? -8.992 3.158 9.290 1.00 98.38 187 LEU A CA 1
ATOM 1429 C C . LEU A 1 187 ? -9.167 3.549 10.762 1.00 98.38 187 LEU A C 1
ATOM 1431 O O . LEU A 1 187 ? -8.251 3.372 11.563 1.00 98.38 187 LEU A O 1
ATOM 1435 N N . ARG A 1 188 ? -10.349 4.043 11.137 1.00 98.12 188 ARG A N 1
ATOM 1436 C CA . ARG A 1 188 ? -10.660 4.411 12.524 1.00 98.12 188 ARG A CA 1
ATOM 1437 C C . ARG A 1 188 ? -11.310 3.258 13.273 1.00 98.12 188 ARG A C 1
ATOM 1439 O O . ARG A 1 188 ? -12.410 2.827 12.913 1.00 98.12 188 ARG A O 1
ATOM 1446 N N . LEU A 1 189 ? -10.671 2.834 14.357 1.00 97.94 189 LEU A N 1
ATOM 1447 C CA . LEU A 1 189 ? -11.171 1.823 15.283 1.00 97.94 189 LEU A CA 1
ATOM 1448 C C . LEU A 1 189 ? -11.521 2.456 16.629 1.00 97.94 189 LEU A C 1
ATOM 1450 O O . LEU A 1 189 ? -10.860 3.391 17.085 1.00 97.94 189 LEU A O 1
ATOM 1454 N N . GLU A 1 190 ? -12.554 1.922 17.270 1.00 97.19 190 GLU A N 1
ATOM 1455 C CA . GLU A 1 190 ? -12.985 2.316 18.607 1.00 97.19 190 GLU A CA 1
ATOM 1456 C C . GLU A 1 190 ? -13.221 1.081 19.476 1.00 97.19 190 GLU A C 1
ATOM 1458 O O . GLU A 1 190 ? -13.856 0.121 19.042 1.00 97.19 190 GLU A O 1
ATOM 1463 N N . TYR A 1 191 ? -12.709 1.094 20.700 1.00 95.94 191 TYR A N 1
ATOM 1464 C CA . TYR A 1 191 ? -12.827 -0.014 21.647 1.00 95.94 191 TYR A CA 1
ATOM 1465 C C . TYR A 1 191 ? -12.792 0.506 23.080 1.00 95.94 191 TYR A C 1
ATOM 1467 O O . TYR A 1 191 ? -12.276 1.592 23.331 1.00 95.94 191 TYR A O 1
ATOM 1475 N N . ASN A 1 192 ? -13.328 -0.256 24.029 1.00 94.62 192 ASN A N 1
ATOM 1476 C CA . ASN A 1 192 ? -13.179 0.060 25.447 1.00 94.62 192 ASN A CA 1
ATOM 1477 C C . ASN A 1 192 ? -11.975 -0.693 26.006 1.00 94.62 192 ASN A C 1
ATOM 1479 O O . ASN A 1 192 ? -11.761 -1.852 25.665 1.00 94.62 192 ASN A O 1
ATOM 1483 N N . LEU A 1 193 ? -11.178 -0.034 26.838 1.00 91.50 193 LEU A N 1
ATOM 1484 C CA . LEU A 1 193 ? -10.079 -0.661 27.559 1.00 91.50 193 LEU A CA 1
ATOM 1485 C C . LEU A 1 193 ? -9.955 -0.021 28.939 1.00 91.50 193 LEU A C 1
ATOM 1487 O O . LEU A 1 193 ? -9.818 1.204 29.042 1.00 91.50 193 LEU A O 1
ATOM 1491 N N . ASN A 1 194 ? -9.972 -0.845 29.988 1.00 90.00 194 ASN A N 1
ATOM 1492 C CA . ASN A 1 194 ? -9.955 -0.404 31.385 1.00 90.00 194 ASN A CA 1
ATOM 1493 C C . ASN A 1 194 ? -11.081 0.601 31.703 1.00 90.00 194 ASN A C 1
ATOM 1495 O O . ASN A 1 194 ? -10.854 1.630 32.344 1.00 90.00 194 ASN A O 1
ATOM 1499 N N . GLY A 1 195 ? -12.288 0.341 31.195 1.00 89.81 195 GLY A N 1
ATOM 1500 C CA . GLY A 1 195 ? -13.477 1.169 31.404 1.00 89.81 195 GLY A CA 1
ATOM 1501 C C . GLY A 1 195 ? -13.479 2.498 30.642 1.00 89.81 195 GLY A C 1
ATOM 1502 O O . GLY A 1 195 ? -14.347 3.335 30.887 1.00 89.81 195 GLY A O 1
ATOM 1503 N N . LYS A 1 196 ? -12.524 2.723 29.728 1.00 90.31 196 LYS A N 1
ATOM 1504 C CA . LYS A 1 196 ? -12.410 3.957 28.936 1.00 90.31 196 LYS A CA 1
ATOM 1505 C C . LYS A 1 196 ? -12.497 3.672 27.443 1.00 90.31 196 LYS A C 1
ATOM 1507 O O . LYS A 1 196 ? -11.831 2.768 26.946 1.00 90.31 196 LYS A O 1
ATOM 1512 N N . THR A 1 197 ? -13.255 4.493 26.721 1.00 92.69 197 THR A N 1
ATOM 1513 C CA . THR A 1 197 ? -13.324 4.434 25.257 1.00 92.69 197 THR A CA 1
ATOM 1514 C C . THR A 1 197 ? -12.048 4.981 24.632 1.00 92.69 197 THR A C 1
ATOM 1516 O O . THR A 1 197 ? -11.699 6.147 24.813 1.00 92.69 197 THR A O 1
ATOM 1519 N N . GLN A 1 198 ? -11.388 4.134 23.853 1.00 91.69 198 GLN A N 1
ATOM 1520 C CA . GLN A 1 198 ? -10.183 4.419 23.094 1.00 91.69 198 GLN A CA 1
ATOM 1521 C C . GLN A 1 198 ? -10.504 4.511 21.608 1.00 91.69 198 GLN A C 1
ATOM 1523 O O . GLN A 1 198 ? -11.349 3.779 21.090 1.00 91.69 198 GLN A O 1
ATOM 1528 N N . LYS A 1 199 ? -9.804 5.408 20.911 1.00 93.81 199 LYS A N 1
ATOM 1529 C CA . LYS A 1 199 ? -9.901 5.571 19.458 1.00 93.81 199 LYS A CA 1
ATOM 1530 C C . LYS A 1 199 ? -8.507 5.590 18.859 1.00 93.81 199 LYS A C 1
ATOM 1532 O O . LYS A 1 199 ? -7.631 6.302 19.353 1.00 93.81 199 LYS A O 1
ATOM 1537 N N . VAL A 1 200 ? -8.323 4.843 17.781 1.00 94.31 200 VAL A N 1
ATOM 1538 C CA . VAL A 1 200 ? -7.069 4.801 17.030 1.00 94.31 200 VAL A CA 1
ATOM 1539 C C . VAL A 1 200 ? -7.360 4.911 15.542 1.00 94.31 200 VAL A C 1
ATOM 1541 O O . VAL A 1 200 ? -8.259 4.248 15.027 1.00 94.31 200 VAL A O 1
ATOM 1544 N N . ASP A 1 201 ? -6.604 5.767 14.863 1.00 95.81 201 ASP A N 1
ATOM 1545 C CA . ASP A 1 201 ? -6.544 5.798 13.407 1.00 95.81 201 ASP A CA 1
ATOM 1546 C C . ASP A 1 201 ? -5.327 4.996 12.960 1.00 95.81 201 ASP A C 1
ATOM 1548 O O . ASP A 1 201 ? -4.198 5.385 13.248 1.00 95.81 201 ASP A O 1
ATOM 1552 N N . LEU A 1 202 ? -5.559 3.888 12.264 1.00 96.81 202 LEU A N 1
ATOM 1553 C CA . LEU A 1 202 ? -4.520 3.105 11.608 1.00 96.81 202 LEU A CA 1
ATOM 1554 C C . LEU A 1 202 ? -4.388 3.599 10.171 1.00 96.81 202 LEU A C 1
ATOM 1556 O O . LEU A 1 202 ? -5.311 3.463 9.368 1.00 96.81 202 LEU A O 1
ATOM 1560 N N . ARG A 1 203 ? -3.261 4.234 9.866 1.00 96.19 203 ARG A N 1
ATOM 1561 C CA . ARG A 1 203 ? -2.975 4.875 8.580 1.00 96.19 203 ARG A CA 1
ATOM 1562 C C . ARG A 1 203 ? -2.102 4.002 7.688 1.00 96.19 203 ARG A C 1
ATOM 1564 O O . ARG A 1 203 ? -1.629 2.945 8.112 1.00 96.19 203 ARG A O 1
ATOM 1571 N N . HIS A 1 204 ? -1.917 4.446 6.447 1.00 95.94 204 HIS A N 1
ATOM 1572 C CA . HIS A 1 204 ? -1.195 3.713 5.406 1.00 95.94 204 HIS A CA 1
ATOM 1573 C C . HIS A 1 204 ? -1.797 2.339 5.085 1.00 95.94 204 HIS A C 1
ATOM 1575 O O . HIS A 1 204 ? -1.121 1.462 4.563 1.00 95.94 204 HIS A O 1
ATOM 1581 N N . THR A 1 205 ? -3.083 2.127 5.368 1.00 97.19 205 THR A N 1
ATOM 1582 C CA . THR A 1 205 ? -3.763 0.855 5.065 1.00 97.19 205 THR A CA 1
ATOM 1583 C C . THR A 1 205 ? -3.909 0.641 3.557 1.00 97.19 205 THR A C 1
ATOM 1585 O O . THR A 1 205 ? -3.763 1.578 2.775 1.00 97.19 205 THR A O 1
ATOM 1588 N N . GLN A 1 206 ? -4.156 -0.583 3.096 1.00 96.94 206 GLN A N 1
ATOM 1589 C CA . GLN A 1 206 ? -4.309 -0.851 1.657 1.00 96.94 206 GLN A CA 1
ATOM 1590 C C . GLN A 1 206 ? -5.558 -0.182 1.047 1.00 96.94 206 GLN A C 1
ATOM 1592 O O . GLN A 1 206 ? -6.483 0.202 1.758 1.00 96.94 206 GLN A O 1
ATOM 1597 N N . ASN A 1 207 ? -5.632 -0.098 -0.290 1.00 96.94 207 ASN A N 1
ATOM 1598 C CA . ASN A 1 207 ? -6.858 0.269 -1.033 1.00 96.94 207 ASN A CA 1
ATOM 1599 C C . ASN A 1 207 ? -7.851 -0.897 -1.153 1.00 96.94 207 ASN A C 1
ATOM 1601 O O . ASN A 1 207 ? -8.588 -1.014 -2.133 1.00 96.94 207 ASN A O 1
ATOM 1605 N N . GLN A 1 208 ? -7.865 -1.789 -0.167 1.00 97.38 208 GLN A N 1
ATOM 1606 C CA . GLN A 1 208 ? -8.769 -2.924 -0.122 1.00 97.38 208 GLN A CA 1
ATOM 1607 C C . GLN A 1 208 ? -9.064 -3.313 1.322 1.00 97.38 208 GLN A C 1
ATOM 1609 O O . GLN A 1 208 ? -8.185 -3.253 2.181 1.00 97.38 208 GLN A O 1
ATOM 1614 N N . PHE A 1 209 ? -10.311 -3.699 1.573 1.00 98.44 209 PHE A N 1
ATOM 1615 C CA . PHE A 1 209 ? -10.820 -4.056 2.895 1.00 98.44 209 PHE A CA 1
ATOM 1616 C C . PHE A 1 209 ? -11.768 -5.259 2.780 1.00 98.44 209 PHE A C 1
ATOM 1618 O O . PHE A 1 209 ? -12.369 -5.450 1.716 1.00 98.44 209 PHE A O 1
ATOM 1625 N N . PRO A 1 210 ? -11.940 -6.056 3.851 1.00 98.56 210 PRO A N 1
ATOM 1626 C CA . PRO A 1 210 ? -12.930 -7.128 3.867 1.00 98.56 210 PRO A CA 1
ATOM 1627 C C . PRO A 1 210 ? -14.344 -6.601 3.588 1.00 98.56 210 PRO A C 1
ATOM 1629 O O . PRO A 1 210 ? -14.722 -5.540 4.099 1.00 98.56 210 PRO A O 1
ATOM 1632 N N . SER A 1 211 ? -15.145 -7.347 2.824 1.00 98.38 211 SER A N 1
ATOM 1633 C CA . SER A 1 211 ? -16.521 -6.970 2.461 1.00 98.38 211 SER A CA 1
ATOM 1634 C C . SER A 1 211 ? -17.400 -6.705 3.685 1.00 98.38 211 SER A C 1
ATOM 1636 O O . SER A 1 211 ? -18.091 -5.687 3.749 1.00 98.38 211 SER A O 1
ATOM 1638 N N . TYR A 1 212 ? -17.284 -7.536 4.727 1.00 98.06 212 TYR A N 1
ATOM 1639 C CA . TYR A 1 212 ? -18.001 -7.352 5.995 1.00 98.06 212 TYR A CA 1
ATOM 1640 C C . TYR A 1 212 ? -17.624 -6.069 6.757 1.00 98.06 212 TYR A C 1
ATOM 1642 O O . TYR A 1 212 ? -18.325 -5.699 7.697 1.00 98.06 212 TYR A O 1
ATOM 1650 N N . VAL A 1 213 ? -16.550 -5.372 6.367 1.00 98.38 213 VAL A N 1
ATOM 1651 C CA . VAL A 1 213 ? -16.188 -4.049 6.895 1.00 98.38 213 VAL A CA 1
ATOM 1652 C C . VAL A 1 213 ? -16.656 -2.951 5.951 1.00 98.38 213 VAL A C 1
ATOM 1654 O O . VAL A 1 213 ? -17.489 -2.123 6.322 1.00 98.38 213 VAL A O 1
ATOM 1657 N N . ILE A 1 214 ? -16.111 -2.913 4.733 1.00 98.50 214 ILE A N 1
ATOM 1658 C CA . ILE A 1 214 ? -16.266 -1.744 3.862 1.00 98.50 214 ILE A CA 1
ATOM 1659 C C . ILE A 1 214 ? -17.678 -1.607 3.304 1.00 98.50 214 ILE A C 1
ATOM 1661 O O . ILE A 1 214 ? -18.161 -0.484 3.177 1.00 98.50 214 ILE A O 1
ATOM 1665 N N . ASP A 1 215 ? -18.373 -2.712 3.036 1.00 98.44 215 ASP A N 1
ATOM 1666 C CA . ASP A 1 215 ? -19.736 -2.649 2.509 1.00 98.44 215 ASP A CA 1
ATOM 1667 C C . ASP A 1 215 ? -20.726 -2.222 3.602 1.00 98.44 215 ASP A C 1
ATOM 1669 O O . ASP A 1 215 ? -21.660 -1.470 3.329 1.00 98.44 215 ASP A O 1
ATOM 1673 N N . GLN A 1 216 ? -20.469 -2.591 4.865 1.00 98.19 216 GLN A N 1
ATOM 1674 C CA . GLN A 1 216 ? -21.233 -2.077 6.009 1.00 98.19 216 GLN A CA 1
ATOM 1675 C C . GLN A 1 216 ? -21.035 -0.565 6.171 1.00 98.19 216 GLN A C 1
ATOM 1677 O O . GLN A 1 216 ? -22.017 0.167 6.294 1.00 98.19 216 GLN A O 1
ATOM 1682 N N . LEU A 1 217 ? -19.789 -0.086 6.098 1.00 98.25 217 LEU A N 1
ATOM 1683 C CA . LEU A 1 217 ? -19.488 1.347 6.165 1.00 98.25 217 LEU A CA 1
ATOM 1684 C C . LEU A 1 217 ? -20.117 2.119 4.993 1.00 98.25 217 LEU A C 1
ATOM 1686 O O . LEU A 1 217 ? -20.689 3.187 5.203 1.00 98.25 217 LEU A O 1
ATOM 1690 N N . LYS A 1 218 ? -20.070 1.577 3.767 1.00 97.69 218 LYS A N 1
ATOM 1691 C CA . LYS A 1 218 ? -20.730 2.163 2.581 1.00 97.69 218 LYS A CA 1
ATOM 1692 C C . LYS A 1 218 ? -22.250 2.219 2.740 1.00 97.69 218 LYS A C 1
ATOM 1694 O O . LYS A 1 218 ? -22.872 3.160 2.262 1.00 97.69 218 LYS A O 1
ATOM 1699 N N . ALA A 1 219 ? -22.833 1.256 3.452 1.00 97.94 219 ALA A N 1
ATOM 1700 C CA . ALA A 1 219 ? -24.246 1.246 3.824 1.00 97.94 219 ALA A CA 1
ATOM 1701 C C . ALA A 1 219 ? -24.580 2.153 5.030 1.00 97.94 219 ALA A C 1
ATOM 1703 O O . ALA A 1 219 ? -25.697 2.094 5.542 1.00 97.94 219 ALA A O 1
ATOM 1704 N N . GLY A 1 220 ? -23.632 2.966 5.514 1.00 97.12 220 GLY A N 1
ATOM 1705 C CA . GLY A 1 220 ? -23.835 3.886 6.637 1.00 97.12 220 GLY A CA 1
ATOM 1706 C C . GLY A 1 220 ? -23.864 3.215 8.014 1.00 97.12 220 GLY A C 1
ATOM 1707 O O . GLY A 1 220 ? -24.327 3.820 8.978 1.00 97.12 220 GLY A O 1
ATOM 1708 N N . LYS A 1 221 ? -23.391 1.970 8.127 1.00 97.50 221 LYS A N 1
ATOM 1709 C CA . LYS A 1 221 ? -23.350 1.205 9.382 1.00 97.50 221 LYS A CA 1
ATOM 1710 C C . LYS A 1 221 ? -21.941 1.197 9.964 1.00 97.50 221 LYS A C 1
ATOM 1712 O O . LYS A 1 221 ? -20.965 1.179 9.224 1.00 97.50 221 LYS A O 1
ATOM 1717 N N . THR A 1 222 ? -21.826 1.126 11.288 1.00 96.94 222 THR A N 1
ATOM 1718 C CA . THR A 1 222 ? -20.541 0.932 11.985 1.00 96.94 222 THR A CA 1
ATOM 1719 C C . THR A 1 222 ? -20.482 -0.481 12.565 1.00 96.94 222 THR A C 1
ATOM 1721 O O . THR A 1 222 ? -21.096 -0.716 13.609 1.00 96.94 222 THR A O 1
ATOM 1724 N N . PRO A 1 223 ? -19.821 -1.442 11.898 1.00 97.69 223 PRO A N 1
ATOM 1725 C CA . PRO A 1 223 ? -19.835 -2.829 12.343 1.00 97.69 223 PRO A CA 1
ATOM 1726 C C . PRO A 1 223 ? -18.971 -3.043 13.596 1.00 97.69 223 PRO A C 1
ATOM 1728 O O . PRO A 1 223 ? -17.913 -2.426 13.758 1.00 97.69 223 PRO A O 1
ATOM 1731 N N . THR A 1 224 ? -19.428 -3.953 14.459 1.00 98.38 224 THR A N 1
ATOM 1732 C CA . THR A 1 224 ? -18.751 -4.368 15.695 1.00 98.38 224 THR A CA 1
ATOM 1733 C C . THR A 1 224 ? -18.277 -5.807 15.560 1.00 98.38 224 THR A C 1
ATOM 1735 O O . THR A 1 224 ? -19.046 -6.681 15.162 1.00 98.38 224 THR A O 1
ATOM 1738 N N . PHE A 1 225 ? -17.032 -6.063 15.945 1.00 98.25 225 PHE A N 1
ATOM 1739 C CA . PHE A 1 225 ? -16.390 -7.367 15.835 1.00 98.25 225 PHE A CA 1
ATOM 1740 C C . PHE A 1 225 ? -15.794 -7.809 17.163 1.00 98.25 225 PHE A C 1
ATOM 1742 O O . PHE A 1 225 ? -15.569 -6.997 18.062 1.00 98.25 225 PHE A O 1
ATOM 1749 N N . ASP A 1 226 ? -15.525 -9.107 17.267 1.00 98.00 226 ASP A N 1
ATOM 1750 C CA . ASP A 1 226 ? -14.701 -9.636 18.347 1.00 98.00 226 ASP A CA 1
ATOM 1751 C C . ASP A 1 226 ? -13.244 -9.206 18.172 1.00 98.00 226 ASP A C 1
ATOM 1753 O O . ASP A 1 226 ? -12.765 -9.121 17.037 1.00 98.00 226 ASP A O 1
ATOM 1757 N N . THR A 1 227 ? -12.513 -9.020 19.270 1.00 97.31 227 THR A N 1
ATOM 1758 C CA . THR A 1 227 ? -11.057 -8.825 19.221 1.00 97.31 227 THR A CA 1
ATOM 1759 C C . THR A 1 227 ? -10.361 -9.938 18.428 1.00 97.31 227 THR A C 1
ATOM 1761 O O . THR A 1 227 ? -10.814 -11.084 18.368 1.00 97.31 227 THR A O 1
ATO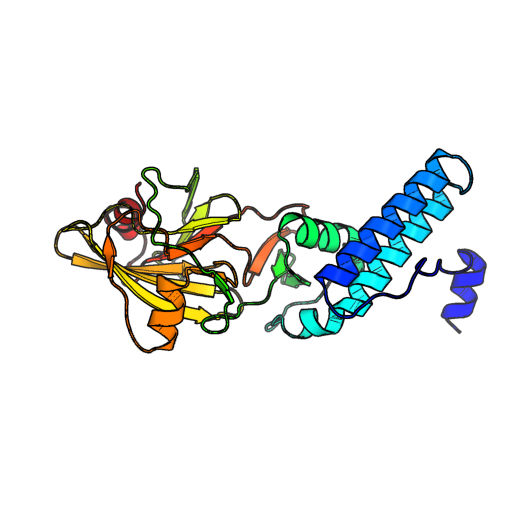M 1764 N N . GLY A 1 228 ? -9.283 -9.562 17.741 1.00 97.06 228 GLY A N 1
ATOM 1765 C CA . GLY A 1 228 ? -8.562 -10.412 16.793 1.00 97.06 228 GLY A CA 1
ATOM 1766 C C . GLY A 1 228 ? -9.190 -10.502 15.396 1.00 97.06 228 GLY A C 1
ATOM 1767 O O . GLY A 1 228 ? -8.537 -11.019 14.494 1.00 97.06 228 GLY A O 1
ATOM 1768 N N . THR A 1 229 ? -10.416 -10.010 15.173 1.00 98.44 229 THR A N 1
ATOM 1769 C CA . THR A 1 229 ? -11.037 -10.024 13.835 1.00 98.44 229 THR A CA 1
ATOM 1770 C C . THR A 1 229 ? -10.317 -9.069 12.884 1.00 98.44 229 THR A C 1
ATOM 1772 O O . THR A 1 229 ? -10.256 -7.867 13.125 1.00 98.44 229 THR A O 1
ATOM 1775 N N . VAL A 1 230 ? -9.820 -9.581 11.761 1.00 98.31 230 VAL A N 1
ATOM 1776 C CA . VAL A 1 230 ? -9.149 -8.775 10.734 1.00 98.31 230 VAL A CA 1
ATOM 1777 C C . VAL A 1 230 ? -10.134 -7.777 10.130 1.00 98.31 230 VAL A C 1
ATOM 1779 O O . VAL A 1 230 ? -11.213 -8.157 9.685 1.00 98.31 230 VAL A O 1
ATOM 1782 N N . VAL A 1 231 ? -9.772 -6.497 10.085 1.00 98.50 231 VAL A N 1
ATOM 1783 C CA . VAL A 1 231 ? -10.628 -5.423 9.540 1.00 98.50 231 VAL A CA 1
ATOM 1784 C C . VAL A 1 231 ? -9.958 -4.593 8.448 1.00 98.50 231 VAL A C 1
ATOM 1786 O O . VAL A 1 231 ? -10.529 -3.627 7.951 1.00 98.50 231 VAL A O 1
ATOM 1789 N N . GLY A 1 232 ? -8.754 -4.982 8.048 1.00 98.00 232 GLY A N 1
ATOM 1790 C CA . GLY A 1 232 ? -7.967 -4.356 6.997 1.00 98.00 232 GLY A CA 1
ATOM 1791 C C . GLY A 1 232 ? -6.550 -4.906 7.012 1.00 98.00 232 GLY A C 1
ATOM 1792 O O . GLY A 1 232 ? -6.242 -5.817 7.785 1.00 98.00 232 GLY A O 1
ATOM 1793 N N . TRP A 1 233 ? -5.688 -4.324 6.185 1.00 97.69 233 TRP A N 1
ATOM 1794 C CA . TRP A 1 233 ? -4.291 -4.730 6.084 1.00 97.69 233 TRP A CA 1
ATOM 1795 C C . TRP A 1 233 ? -3.358 -3.527 6.023 1.00 97.69 233 TRP A C 1
ATOM 1797 O O . TRP A 1 233 ? -3.722 -2.470 5.491 1.00 97.69 233 TRP A O 1
ATOM 1807 N N . THR A 1 234 ? -2.144 -3.704 6.539 1.00 96.25 234 THR A N 1
ATOM 1808 C CA . THR A 1 234 ? -1.041 -2.761 6.339 1.00 96.25 234 THR A CA 1
ATOM 1809 C C . THR A 1 234 ? -0.784 -2.593 4.846 1.00 96.25 234 THR A C 1
ATOM 1811 O O . THR A 1 234 ? -0.804 -3.549 4.063 1.00 96.25 234 THR A O 1
ATOM 1814 N N . GLY A 1 235 ? -0.572 -1.355 4.428 1.00 95.00 235 GLY A N 1
ATOM 1815 C CA . GLY A 1 235 ? -0.388 -0.999 3.034 1.00 95.00 235 GLY A CA 1
ATOM 1816 C C . GLY A 1 235 ? 0.755 -0.017 2.855 1.00 95.00 235 GLY A C 1
ATOM 1817 O O . GLY A 1 235 ? 1.616 0.123 3.713 1.00 95.00 235 GLY A O 1
ATOM 1818 N N . VAL A 1 236 ? 0.745 0.649 1.701 1.00 94.12 236 VAL A N 1
ATOM 1819 C CA . VAL A 1 236 ? 1.693 1.721 1.369 1.00 94.12 236 VAL A CA 1
ATOM 1820 C C . VAL A 1 236 ? 0.979 2.983 0.863 1.00 94.12 236 VAL A C 1
ATOM 1822 O O . VAL A 1 236 ? 1.569 3.798 0.152 1.00 94.12 236 VAL A O 1
ATOM 1825 N N . THR A 1 237 ? -0.316 3.137 1.178 1.00 96.00 237 THR A N 1
ATOM 1826 C CA . THR A 1 237 ? -1.111 4.302 0.744 1.00 96.00 237 THR A CA 1
ATOM 1827 C C . THR A 1 237 ? -0.598 5.583 1.383 1.00 96.00 237 THR A C 1
ATOM 1829 O O . THR A 1 237 ? -0.105 5.571 2.509 1.00 96.00 237 THR A O 1
ATOM 1832 N N . GLY A 1 238 ? -0.704 6.707 0.675 1.00 94.56 238 GLY A N 1
ATOM 1833 C CA . GLY A 1 238 ? -0.098 7.955 1.130 1.00 94.56 238 GLY A CA 1
ATOM 1834 C C . GLY A 1 238 ? 1.415 7.931 0.950 1.00 94.56 238 GLY A C 1
ATOM 1835 O O . GLY A 1 238 ? 1.897 7.451 -0.071 1.00 94.56 238 GLY A O 1
ATOM 1836 N N . GLN A 1 239 ? 2.156 8.469 1.915 1.00 91.81 239 GLN A N 1
ATOM 1837 C CA . GLN A 1 239 ? 3.587 8.736 1.826 1.00 91.81 239 GLN A CA 1
ATOM 1838 C C . GLN A 1 239 ? 4.420 7.805 2.714 1.00 91.81 239 GLN A C 1
ATOM 1840 O O . GLN A 1 239 ? 4.215 7.777 3.919 1.00 91.81 239 GLN A O 1
ATOM 1845 N N . HIS A 1 240 ? 5.424 7.141 2.134 1.00 91.06 240 HIS A N 1
ATOM 1846 C CA . HIS A 1 240 ? 6.401 6.316 2.855 1.00 91.06 240 HIS A CA 1
ATOM 1847 C C . HIS A 1 240 ? 7.817 6.811 2.604 1.00 91.06 240 HIS A C 1
ATOM 1849 O O . HIS A 1 240 ? 8.216 6.967 1.452 1.00 91.06 240 HIS A O 1
ATOM 1855 N N . GLY A 1 241 ? 8.590 7.035 3.666 1.00 89.62 241 GLY A N 1
ATOM 1856 C CA . GLY A 1 241 ? 10.001 7.399 3.549 1.00 89.62 241 GLY A CA 1
ATOM 1857 C C . GLY A 1 241 ? 10.806 6.274 2.906 1.00 89.62 241 GLY A C 1
ATOM 1858 O O . GLY A 1 241 ? 10.797 5.144 3.390 1.00 89.62 241 GLY A O 1
ATOM 1859 N N . ILE A 1 242 ? 11.512 6.589 1.821 1.00 90.69 242 ILE A N 1
ATOM 1860 C CA . ILE A 1 242 ? 12.388 5.648 1.115 1.00 90.69 242 ILE A CA 1
ATOM 1861 C C . ILE A 1 242 ? 13.779 6.224 0.884 1.00 90.69 242 ILE A C 1
ATOM 1863 O O . ILE A 1 242 ? 14.501 5.718 0.042 1.00 90.69 242 ILE A O 1
ATOM 1867 N N . GLY A 1 243 ? 14.201 7.272 1.583 1.00 87.94 243 GLY A N 1
ATOM 1868 C CA . GLY A 1 243 ? 15.539 7.817 1.379 1.00 87.94 243 GLY A CA 1
ATOM 1869 C C . GLY A 1 243 ? 15.692 9.252 1.833 1.00 87.94 243 GLY A C 1
ATOM 1870 O O . GLY A 1 243 ? 14.700 9.927 2.076 1.00 87.94 243 GLY A O 1
ATOM 1871 N N . ASN A 1 244 ? 16.945 9.691 1.912 1.00 86.50 244 ASN A N 1
ATOM 1872 C CA . ASN A 1 244 ? 17.356 11.034 2.318 1.00 86.50 244 ASN A CA 1
ATOM 1873 C C . ASN A 1 244 ? 18.469 11.522 1.375 1.00 86.50 244 ASN A C 1
ATOM 1875 O O . ASN A 1 244 ? 19.073 10.716 0.661 1.00 86.50 244 ASN A O 1
ATOM 1879 N N . ASP A 1 245 ? 18.747 12.822 1.391 1.00 81.19 245 ASP A N 1
ATOM 1880 C CA . ASP A 1 245 ? 19.714 13.517 0.533 1.00 81.19 245 ASP A CA 1
ATOM 1881 C C . ASP A 1 245 ? 19.529 13.210 -0.966 1.00 81.19 245 ASP A C 1
ATOM 1883 O O . ASP A 1 245 ? 20.495 12.949 -1.687 1.00 81.19 245 ASP A O 1
ATOM 1887 N N . GLY A 1 246 ? 18.272 13.119 -1.422 1.00 69.81 246 GLY A N 1
ATOM 1888 C CA . GLY A 1 246 ? 17.917 12.750 -2.802 1.00 69.81 246 GLY A CA 1
ATOM 1889 C C . GLY A 1 246 ? 18.235 11.290 -3.173 1.00 69.81 246 GLY A C 1
ATOM 1890 O O . GLY A 1 246 ? 17.966 10.841 -4.289 1.00 69.81 246 GLY A O 1
ATOM 1891 N N . LYS A 1 247 ? 18.792 10.497 -2.246 1.00 82.31 247 LYS A N 1
ATOM 1892 C CA . LYS A 1 247 ? 19.159 9.098 -2.484 1.00 82.31 247 LYS A CA 1
ATOM 1893 C C . LYS A 1 247 ? 18.008 8.170 -2.144 1.00 82.31 247 LYS A C 1
ATOM 1895 O O . LYS A 1 247 ? 17.685 7.933 -0.984 1.00 82.31 247 LYS A O 1
ATOM 1900 N N . VAL A 1 248 ? 17.463 7.552 -3.181 1.00 83.88 248 VAL A N 1
ATOM 1901 C CA . VAL A 1 248 ? 16.384 6.567 -3.074 1.00 83.88 248 VAL A CA 1
ATOM 1902 C C . VAL A 1 248 ? 16.925 5.200 -2.605 1.00 83.88 248 VAL A C 1
ATOM 1904 O O . VAL A 1 248 ? 17.818 4.635 -3.243 1.00 83.88 248 VAL A O 1
ATOM 1907 N N . LYS A 1 249 ? 16.380 4.647 -1.523 1.00 85.62 249 LYS A N 1
ATOM 1908 C CA . LYS A 1 249 ? 16.543 3.263 -1.041 1.00 85.62 249 LYS A CA 1
ATOM 1909 C C . LYS A 1 249 ? 15.543 2.340 -1.749 1.00 85.62 249 LYS A C 1
ATOM 1911 O O . LYS A 1 249 ? 14.551 2.803 -2.303 1.00 85.62 249 LYS A O 1
ATOM 1916 N N . TYR A 1 250 ? 15.830 1.039 -1.760 1.00 73.38 250 TYR A N 1
ATOM 1917 C CA . TYR A 1 250 ? 15.038 0.067 -2.522 1.00 73.38 250 TYR A CA 1
ATOM 1918 C C . TYR A 1 250 ? 13.683 -0.249 -1.899 1.00 73.38 250 TYR A C 1
ATOM 1920 O O . TYR A 1 250 ? 12.719 -0.370 -2.644 1.00 73.38 250 TYR A O 1
ATOM 1928 N N . ASP A 1 251 ? 13.599 -0.325 -0.570 1.00 74.44 251 ASP A N 1
ATOM 1929 C CA . ASP A 1 251 ? 12.384 -0.767 0.109 1.00 74.44 251 ASP A CA 1
ATOM 1930 C C . ASP A 1 251 ? 11.991 0.219 1.222 1.00 74.44 251 ASP A C 1
ATOM 1932 O O . ASP A 1 251 ? 12.861 0.653 1.989 1.00 74.44 251 ASP A O 1
ATOM 1936 N N . PRO A 1 252 ? 10.702 0.599 1.331 1.00 73.50 252 PRO A N 1
ATOM 1937 C CA . PRO A 1 252 ? 10.201 1.316 2.492 1.00 73.50 252 PRO A CA 1
ATOM 1938 C C . PRO A 1 252 ? 10.231 0.398 3.710 1.00 73.50 252 PRO A C 1
ATOM 1940 O O . PRO A 1 252 ? 10.011 -0.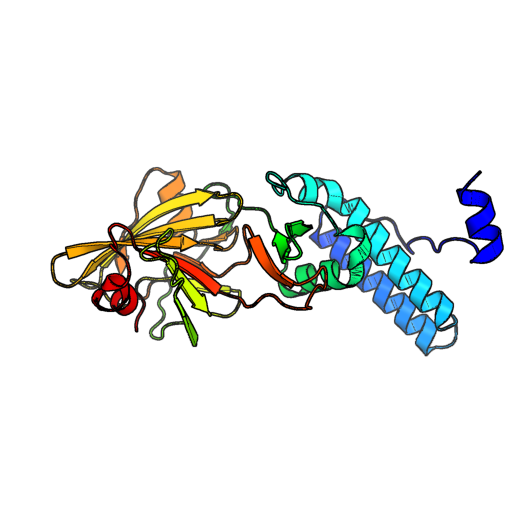811 3.606 1.00 73.50 252 PRO A O 1
ATOM 1943 N N . THR A 1 253 ? 10.424 0.984 4.887 1.00 80.44 253 THR A N 1
ATOM 1944 C CA . THR A 1 253 ? 10.142 0.265 6.126 1.00 80.44 253 THR A CA 1
ATOM 1945 C C . THR A 1 253 ? 8.627 0.198 6.299 1.00 80.44 253 THR A C 1
ATOM 1947 O O . THR A 1 253 ? 8.002 1.188 6.683 1.00 80.44 253 THR A O 1
ATOM 1950 N N . ASP A 1 254 ? 8.029 -0.949 5.980 1.00 88.44 254 ASP A N 1
ATOM 1951 C CA . ASP A 1 254 ? 6.580 -1.137 6.085 1.00 88.44 254 ASP A CA 1
ATOM 1952 C C . ASP A 1 254 ? 6.107 -0.951 7.535 1.00 88.44 254 ASP A C 1
ATOM 1954 O O . ASP A 1 254 ? 6.719 -1.441 8.495 1.00 88.44 254 ASP A O 1
ATOM 1958 N N . HIS A 1 255 ? 5.019 -0.206 7.690 1.00 92.56 255 HIS A N 1
ATOM 1959 C CA . HIS A 1 255 ? 4.378 0.062 8.968 1.00 92.56 255 HIS A CA 1
ATOM 1960 C C . HIS A 1 255 ? 2.921 0.477 8.747 1.00 92.56 255 HIS A C 1
ATOM 1962 O O . HIS A 1 255 ? 2.512 0.837 7.644 1.00 92.56 255 HIS A O 1
ATOM 1968 N N . THR A 1 256 ? 2.133 0.459 9.818 1.00 94.38 256 THR A N 1
ATOM 1969 C CA . THR A 1 256 ? 0.950 1.318 9.925 1.00 94.38 256 THR A CA 1
ATOM 1970 C C . THR A 1 256 ? 1.267 2.444 10.895 1.00 94.38 256 THR A C 1
ATOM 1972 O O . THR A 1 256 ? 1.858 2.215 11.950 1.00 94.38 256 THR A O 1
ATOM 1975 N N . HIS A 1 257 ? 0.886 3.663 10.536 1.00 93.56 257 HIS A N 1
ATOM 1976 C CA . HIS A 1 257 ? 0.985 4.795 11.443 1.00 93.56 257 HIS A CA 1
ATOM 1977 C C . HIS A 1 257 ? -0.270 4.827 12.316 1.00 93.56 257 HIS A C 1
ATOM 1979 O O . HIS A 1 257 ? -1.372 5.081 11.826 1.00 93.56 257 HIS A O 1
ATOM 1985 N N . ALA A 1 258 ? -0.116 4.529 13.601 1.00 92.75 258 ALA A N 1
ATOM 1986 C CA . ALA A 1 258 ? -1.194 4.538 14.572 1.00 92.75 258 ALA A CA 1
ATOM 1987 C C . ALA A 1 258 ? -1.253 5.899 15.272 1.00 92.75 258 ALA A C 1
ATOM 1989 O O . ALA A 1 258 ? -0.337 6.286 15.994 1.00 92.75 258 ALA A O 1
ATOM 1990 N N . GLN A 1 259 ? -2.362 6.612 15.085 1.00 91.75 259 GLN A N 1
ATOM 1991 C CA . GLN A 1 259 ? -2.658 7.843 15.808 1.00 91.75 259 GLN A CA 1
ATOM 1992 C C . GLN A 1 259 ? -3.716 7.560 16.874 1.00 91.75 259 GLN A C 1
ATOM 1994 O O . GLN A 1 259 ? -4.913 7.456 16.579 1.00 91.75 259 GLN A O 1
ATOM 1999 N N . PHE A 1 260 ? -3.278 7.477 18.127 1.00 89.38 260 PHE A N 1
ATOM 2000 C CA . PHE A 1 260 ? -4.172 7.389 19.276 1.00 89.38 260 PHE A CA 1
ATOM 2001 C C . PHE A 1 260 ? -4.786 8.761 19.559 1.00 89.38 260 PHE A C 1
ATOM 2003 O O . PHE A 1 260 ? -4.079 9.756 19.735 1.00 89.38 260 PHE A O 1
ATOM 2010 N N . GLN A 1 261 ? -6.116 8.826 19.572 1.00 86.88 261 GLN A N 1
ATOM 2011 C CA . GLN A 1 261 ? -6.841 10.070 19.826 1.00 86.88 261 GLN A CA 1
ATOM 2012 C C . GLN A 1 261 ? -6.813 10.411 21.319 1.00 86.88 261 GLN A C 1
ATOM 2014 O O . GLN A 1 261 ? -6.739 9.517 22.159 1.00 86.88 261 GLN A O 1
ATOM 2019 N N . ASN A 1 262 ? -6.919 11.701 21.651 1.00 76.56 262 ASN A N 1
ATOM 2020 C CA . ASN A 1 262 ? -6.920 12.206 23.033 1.00 76.56 262 ASN A CA 1
ATOM 2021 C C . ASN A 1 262 ? -5.669 11.824 23.853 1.00 76.56 262 ASN A C 1
ATOM 2023 O O . ASN A 1 262 ? -5.710 11.802 25.081 1.00 76.56 262 ASN A O 1
ATOM 2027 N N . SER A 1 263 ? -4.552 11.533 23.182 1.00 71.25 263 SER A N 1
ATOM 2028 C CA . SER A 1 263 ? -3.246 11.367 23.817 1.00 71.25 263 SER A CA 1
ATOM 2029 C C . SER A 1 263 ? -2.592 12.733 24.027 1.00 71.25 263 SER A C 1
ATOM 2031 O O . SER A 1 263 ? -2.608 13.570 23.128 1.00 71.25 263 SER A O 1
ATOM 2033 N N . ASN A 1 264 ? -1.982 12.956 25.192 1.00 66.56 264 ASN A N 1
ATOM 2034 C CA . ASN A 1 264 ? -1.266 14.197 25.508 1.00 66.56 264 ASN A CA 1
ATOM 2035 C C . ASN A 1 264 ? 0.265 14.109 25.347 1.00 66.56 264 ASN A C 1
ATOM 2037 O O . ASN A 1 264 ? 0.933 15.089 25.647 1.00 66.56 264 ASN A O 1
ATOM 2041 N N . ALA A 1 265 ? 0.811 12.961 24.921 1.00 65.88 265 ALA A N 1
ATOM 2042 C CA . ALA A 1 265 ? 2.185 12.758 24.431 1.00 65.88 265 ALA A CA 1
ATOM 2043 C C . ALA A 1 265 ? 2.506 11.264 24.436 1.00 65.88 265 ALA A C 1
ATOM 2045 O O . ALA A 1 265 ? 2.466 10.644 23.382 1.00 65.88 265 ALA A O 1
ATOM 2046 N N . THR A 1 266 ? 2.794 10.701 25.617 1.00 65.50 266 THR A N 1
ATOM 2047 C CA . THR A 1 266 ? 3.329 9.344 25.843 1.00 65.50 266 THR A CA 1
ATOM 2048 C C . THR A 1 266 ? 2.326 8.380 26.472 1.00 65.50 266 THR A C 1
ATOM 2050 O O . THR A 1 266 ? 2.580 7.180 26.487 1.00 65.50 266 THR A O 1
ATOM 2053 N N . GLN A 1 267 ? 1.178 8.873 26.952 1.00 66.50 267 GLN A N 1
ATOM 2054 C CA . GLN A 1 267 ? 0.179 8.069 27.672 1.00 66.50 267 GLN A CA 1
ATOM 2055 C C . GLN A 1 267 ? -0.362 6.892 26.852 1.00 66.50 267 GLN A C 1
ATOM 2057 O O . GLN A 1 267 ? -0.757 5.878 27.417 1.00 66.50 267 GLN A O 1
ATOM 2062 N N . TRP A 1 268 ? -0.335 6.986 25.521 1.00 71.19 268 TRP A N 1
ATOM 2063 C CA . TRP A 1 268 ? -0.678 5.881 24.621 1.00 71.19 268 TRP A CA 1
ATOM 2064 C C . TRP A 1 268 ? 0.153 4.610 24.870 1.00 71.19 268 TRP A C 1
ATOM 2066 O O . TRP A 1 268 ? -0.324 3.518 24.562 1.00 71.19 268 TRP A O 1
ATOM 2076 N N . LYS A 1 269 ? 1.352 4.717 25.462 1.00 72.31 269 LYS A N 1
ATOM 2077 C CA . LYS A 1 269 ? 2.170 3.560 25.859 1.00 72.31 269 LYS A CA 1
ATOM 2078 C C . LYS A 1 269 ? 1.467 2.700 26.915 1.00 72.31 269 LYS A C 1
ATOM 2080 O O . LYS A 1 269 ? 1.583 1.480 26.879 1.00 72.31 269 LYS A O 1
ATOM 2085 N N . ASP A 1 270 ? 0.681 3.316 27.796 1.00 68.38 270 ASP A N 1
ATOM 2086 C CA . ASP A 1 270 ? 0.078 2.635 28.947 1.00 68.38 270 ASP A CA 1
ATOM 2087 C C . ASP A 1 270 ? -1.263 1.960 28.628 1.00 68.38 270 ASP A C 1
ATOM 2089 O O . ASP A 1 270 ? -1.679 1.038 29.343 1.00 68.38 270 ASP A O 1
ATOM 2093 N N . TRP A 1 271 ? -1.942 2.403 27.562 1.00 70.88 271 TRP A N 1
ATOM 2094 C CA . TRP A 1 271 ? -3.272 1.915 27.171 1.00 70.88 271 TRP A CA 1
ATOM 2095 C C . TRP A 1 271 ? -3.419 1.621 25.672 1.00 70.88 271 TRP A C 1
ATOM 2097 O O . TRP A 1 271 ? -3.941 0.570 25.311 1.00 70.88 271 TRP A O 1
ATOM 2107 N N . GLY A 1 272 ? -2.940 2.496 24.787 1.00 74.06 272 GLY A N 1
ATOM 2108 C CA . GLY A 1 272 ? -3.147 2.378 23.339 1.00 74.06 272 GLY A CA 1
ATOM 2109 C C . GLY A 1 272 ? -2.437 1.169 22.732 1.00 74.06 272 GLY A C 1
ATOM 2110 O O . GLY A 1 272 ? -3.033 0.403 21.974 1.00 74.06 272 GLY A O 1
ATOM 2111 N N . LEU A 1 273 ? -1.183 0.947 23.128 1.00 82.94 273 LEU A N 1
ATOM 2112 C CA . LEU A 1 273 ? -0.395 -0.211 22.702 1.00 82.94 273 LEU A CA 1
ATOM 2113 C C . LEU A 1 273 ? -0.981 -1.548 23.178 1.00 82.94 273 LEU A C 1
ATOM 2115 O O . LEU A 1 273 ? -0.984 -2.516 22.415 1.00 82.94 273 LEU A O 1
ATOM 2119 N N . LYS A 1 274 ? -1.554 -1.588 24.386 1.00 84.88 274 LYS A N 1
ATOM 2120 C CA . LYS A 1 274 ? -2.191 -2.798 24.932 1.00 84.88 274 LYS A CA 1
ATOM 2121 C C . LYS A 1 274 ? -3.374 -3.248 24.088 1.00 84.88 274 LYS A C 1
ATOM 2123 O O . LYS A 1 274 ? -3.519 -4.438 23.821 1.00 84.88 274 LYS A O 1
ATOM 2128 N N . GLY A 1 275 ? -4.173 -2.300 23.593 1.00 84.69 275 GLY A N 1
ATOM 2129 C CA . GLY A 1 275 ? -5.253 -2.603 22.652 1.00 84.69 275 GLY A CA 1
ATOM 2130 C C . GLY A 1 275 ? -4.756 -3.230 21.344 1.00 84.69 275 GLY A C 1
ATOM 2131 O O . GLY A 1 275 ? -5.451 -4.047 20.745 1.00 84.69 275 GLY A O 1
ATOM 2132 N N . MET A 1 276 ? -3.530 -2.904 20.924 1.00 89.44 276 MET A N 1
ATOM 2133 C CA . MET A 1 276 ? -2.866 -3.463 19.737 1.00 89.44 276 MET A CA 1
ATOM 2134 C C . MET A 1 276 ? -2.079 -4.761 20.025 1.00 89.44 276 MET A C 1
ATOM 2136 O O . MET A 1 276 ? -1.465 -5.316 19.114 1.00 89.44 276 MET A O 1
ATOM 2140 N N . GLY A 1 277 ? -2.104 -5.268 21.265 1.00 84.19 277 GLY A N 1
ATOM 2141 C CA . GLY A 1 277 ? -1.483 -6.540 21.665 1.00 84.19 277 GLY A CA 1
ATOM 2142 C C . GLY A 1 277 ? -0.050 -6.432 22.202 1.00 84.19 277 GLY A C 1
ATOM 2143 O O . GLY A 1 277 ? 0.680 -7.428 22.212 1.00 84.19 277 GLY A O 1
ATOM 2144 N N . PHE A 1 278 ? 0.397 -5.236 22.586 1.00 83.25 278 PHE A N 1
ATOM 2145 C CA . PHE A 1 278 ? 1.688 -5.018 23.251 1.00 83.25 278 PHE A CA 1
ATOM 2146 C C . PHE A 1 278 ? 1.613 -5.078 24.771 1.00 83.25 278 PHE A C 1
ATOM 2148 O O . PHE A 1 278 ? 0.556 -4.727 25.339 1.00 83.25 278 PHE A O 1
#

Foldseek 3Di:
DVPVVCCVPPNDQDAAPDAAALPLVRLLVSLVVRLVVLVVCCVVVVDDPVVSVSNNLNSLQNSCVSPVVQAVQADQDPQKDFPCNVVSVLQSLACVVQVFHWTWIDHPQFIKTAGAACWLPFAADEDDWDFDQDFQFDDKAFPQDQVQAQKIWGFGDFFGFDWFQDAVVQKKKFDGWDADQAQGIWTWIWGHDPNDIKIKTWTQFDSYWYNVQSVCVVVVHIDMDGTRTGTTTFHRHHIFTQDGNNDGHRDGRTTIIIRIPPGSHCCCVVTVVVRSPD

Secondary structure (DSSP, 8-state):
-HHHHHHHHH-SPPPPSS---SSHHHHHHHHHHHHHHHHHHHHTTSS-HHHHHHHHHHHHHHHHHHTHHHHTTS---TT-EE-TGGGHHHHHHHHHHHTS-EEEEEETTEEEEEE---GGGSEEE-----B-SS----EEEE---TTSTTEEEEE--TT-EE-----GGGEEEEEEEEEETTTEEEEEEEEEETTEEEEEEEEEE-SEEEHHHHHHHHTT---EEETTB--EEB---EEEEEEETTEE-SS---EEEEEETT--SSGGGTTHHHHTT-

Radius of gyration: 22.02 Å; chains: 1; bounding box: 51×38×65 Å